Protein AF-J4KCY9-F1 (afdb_monomer_lite)

pLDDT: mean 73.86, std 25.93, range [27.09, 98.56]

Radius of gyration: 25.25 Å; chains: 1; bounding box: 44×97×60 Å

Sequence (266 aa):
MKGLTPVLSVAAKGDAASTTKSAIAPGSIDVREHLNQERSALGRDTAKLIKIRSCSKWYRIYGRSYGRKRRSILHTIIWRRRMFICKSFLLDLRCTILDLDNIDPTIFTEVTDIEGIRKIAQYVDKEYLEGAILLSYYDDPILSFSDWDPMVSLWIYFAMAVEEILNTGEAHFCMPDHPGDLSFKEHPRGFIKLHTDWNDKRYWLPEKEFLTTLLQGAVEFYEATDIALRLQGKYLPELNYCNELLKKVQERFQWGYHSYLSFANE

Secondary structure (DSSP, 8-state):
---------------TT-----------------TT----S----HHHHTS------THHHH----------GGGGSS----SEEEEEEEE-TTS----TTS--GGGEEETT-HHHHHHHTTSS-SSS-EEEEEEEETTEEEE-TTS-EEHHHHHHHHHHHHHHHHHHSEEEEE-SSSS-EEEEEEETTTEEEEEEGGGTEEEEEEHHHHHHHHHHHHHHHHHHHHHHHT-SSTTHHHHHHHHHHHHHHHHHTTTTTSSSSS----

Foldseek 3Di:
DDDDDDDPPDDPPDDPPDDPPDDDDPDPPPPPPPVVVPPAPCQPPVVPLVDDDDDPDPCPPPPPDDDDDDDDPVVVVPDPQPQKDKWKWFAQQVDHDPDLVDDDCVRIDTLLPLVVCLVSLVRADPVFGKIWIFIDGRPRTPTDRSNIARLLQVLLQLLVQLVCCLPPQKGKDAGPRHRKMWIWGDDAPQWIWIAIDSVRDIDTHRNLSVSLSSLVSSLCNQVSNCSSNVVPCVCVVVNVSSVVSNVVSCVVCVPPPPPRPPPDDD

Structure (mmCIF, N/CA/C/O backbone):
data_AF-J4KCY9-F1
#
_entry.id   AF-J4KCY9-F1
#
loop_
_atom_site.group_PDB
_atom_site.id
_atom_site.type_symbol
_atom_site.label_atom_id
_atom_site.label_alt_id
_atom_site.label_comp_id
_atom_site.label_asym_id
_atom_site.label_entity_id
_atom_site.label_seq_id
_atom_site.pdbx_PDB_ins_code
_atom_site.Cartn_x
_atom_site.Cartn_y
_atom_site.Cartn_z
_atom_site.occupancy
_atom_site.B_iso_or_equiv
_atom_site.auth_seq_id
_atom_site.auth_comp_id
_atom_site.auth_asym_id
_atom_site.auth_atom_id
_atom_site.pdbx_PDB_model_num
ATOM 1 N N . MET A 1 1 ? -15.887 58.719 35.092 1.00 40.84 1 MET A N 1
ATOM 2 C CA . MET A 1 1 ? -15.182 58.552 33.804 1.00 40.84 1 MET A CA 1
ATOM 3 C C . MET A 1 1 ? -16.018 57.636 32.928 1.00 40.84 1 MET A C 1
ATOM 5 O O . MET A 1 1 ? -16.317 56.526 33.343 1.00 40.84 1 MET A O 1
ATOM 9 N N . LYS A 1 2 ? -16.495 58.158 31.793 1.00 40.09 2 LYS A N 1
ATOM 10 C CA . LYS A 1 2 ? -17.262 57.429 30.775 1.00 40.09 2 LYS A CA 1
ATOM 11 C C . LYS A 1 2 ? -16.273 56.636 29.914 1.00 40.09 2 LYS A C 1
ATOM 13 O O . LYS A 1 2 ? -15.396 57.251 29.320 1.00 40.09 2 LYS A O 1
ATOM 18 N N . GLY A 1 3 ? -16.414 55.315 29.857 1.00 35.97 3 GLY A N 1
ATOM 19 C CA . GLY A 1 3 ? -15.727 54.453 28.893 1.00 35.97 3 GLY A CA 1
ATOM 20 C C . GLY A 1 3 ? -16.729 53.997 27.840 1.00 35.97 3 GLY A C 1
ATOM 21 O O . GLY A 1 3 ? -17.522 53.100 28.097 1.00 35.97 3 GLY A O 1
ATOM 22 N N . LEU A 1 4 ? -16.742 54.687 26.702 1.00 39.91 4 LEU A N 1
ATOM 23 C CA . LEU A 1 4 ? -17.563 54.385 25.531 1.00 39.91 4 LEU A CA 1
ATOM 24 C C . LEU A 1 4 ? -17.000 53.150 24.819 1.00 39.91 4 LEU A C 1
ATOM 26 O O . LEU A 1 4 ? -15.861 53.174 24.361 1.00 39.91 4 LEU A O 1
ATOM 30 N N . THR A 1 5 ? -17.800 52.098 24.688 1.00 46.00 5 THR A N 1
ATOM 31 C CA . THR A 1 5 ? -17.571 51.023 23.715 1.00 46.00 5 THR A CA 1
ATOM 32 C C . THR A 1 5 ? -18.246 51.443 22.405 1.00 46.00 5 THR A C 1
ATOM 34 O O . THR A 1 5 ? -19.470 51.585 22.395 1.00 46.00 5 THR A O 1
ATOM 37 N N . PRO A 1 6 ? -17.524 51.683 21.296 1.00 45.47 6 PRO A N 1
ATOM 38 C CA . PRO A 1 6 ? -18.177 51.856 20.010 1.00 45.47 6 PRO A CA 1
ATOM 39 C C . PRO A 1 6 ? -18.579 50.480 19.467 1.00 45.47 6 PRO A C 1
ATOM 41 O O . PRO A 1 6 ? -17.737 49.656 19.114 1.00 45.47 6 PRO A O 1
ATOM 44 N N . VAL A 1 7 ? -19.888 50.238 19.408 1.00 44.62 7 VAL A N 1
ATOM 45 C CA . VAL A 1 7 ? -20.486 49.173 18.599 1.00 44.62 7 VAL A CA 1
ATOM 46 C C . VAL A 1 7 ? -20.291 49.563 17.133 1.00 44.62 7 VAL A C 1
ATOM 48 O O . VAL A 1 7 ? -20.944 50.479 16.640 1.00 44.62 7 VAL A O 1
ATOM 51 N N . LEU A 1 8 ? -19.374 48.896 16.433 1.00 39.19 8 LEU A N 1
ATOM 52 C CA . LEU A 1 8 ? -19.252 48.981 14.976 1.00 39.19 8 LEU A CA 1
ATOM 53 C C . LEU A 1 8 ? -20.222 47.979 14.337 1.00 39.19 8 LEU A C 1
ATOM 55 O O . LEU A 1 8 ? -19.831 46.914 13.871 1.00 39.19 8 LEU A O 1
ATOM 59 N N . SER A 1 9 ? -21.509 48.315 14.327 1.00 48.19 9 SER A N 1
ATOM 60 C CA . SER A 1 9 ? -22.490 47.672 13.454 1.00 48.19 9 SER A CA 1
ATOM 61 C C . SER A 1 9 ? -22.450 48.352 12.086 1.00 48.19 9 SER A C 1
ATOM 63 O O . SER A 1 9 ? -23.174 49.310 11.822 1.00 48.19 9 SER A O 1
ATOM 65 N N . VAL A 1 10 ? -21.582 47.865 11.199 1.00 49.84 10 VAL A N 1
ATOM 66 C CA . VAL A 1 10 ? -21.630 48.228 9.777 1.00 49.84 10 VAL A CA 1
ATOM 67 C C . VAL A 1 10 ? -22.487 47.192 9.061 1.00 49.84 10 VAL A C 1
ATOM 69 O O . VAL A 1 10 ? -22.149 46.011 9.028 1.00 49.84 10 VAL A O 1
ATOM 72 N N . ALA A 1 11 ? -23.609 47.622 8.488 1.00 44.19 11 ALA A N 1
ATOM 73 C CA . ALA A 1 11 ? -24.375 46.784 7.577 1.00 44.19 11 ALA A CA 1
ATOM 74 C C . ALA A 1 11 ? -23.553 46.556 6.298 1.00 44.19 11 ALA A C 1
ATOM 76 O O . ALA A 1 11 ? -23.181 47.515 5.618 1.00 44.19 11 ALA A O 1
ATOM 77 N N . ALA A 1 12 ? -23.265 45.296 5.966 1.00 44.88 12 ALA A N 1
ATOM 78 C CA . ALA A 1 12 ? -22.644 44.940 4.697 1.00 44.88 12 ALA A CA 1
ATOM 79 C C . ALA A 1 12 ? -23.615 45.269 3.552 1.00 44.88 12 ALA A C 1
ATOM 81 O O . ALA A 1 12 ? -24.596 44.563 3.323 1.00 44.88 12 ALA A O 1
ATOM 82 N N . LYS A 1 13 ? -23.357 46.368 2.841 1.00 45.56 13 LYS A N 1
ATOM 83 C CA . LYS A 1 13 ? -24.074 46.733 1.618 1.00 45.56 13 LYS A CA 1
ATOM 84 C C . LYS A 1 13 ? -23.339 46.105 0.432 1.00 45.56 13 LYS A C 1
ATOM 86 O O . LYS A 1 13 ? -22.467 46.731 -0.159 1.00 45.56 13 LYS A O 1
ATOM 91 N N . GLY A 1 14 ? -23.643 44.840 0.152 1.00 42.50 14 GLY A N 1
ATOM 92 C CA . GLY A 1 14 ? -23.169 44.141 -1.041 1.00 42.50 14 GLY A CA 1
ATOM 93 C C . GLY A 1 14 ? -24.124 44.380 -2.205 1.00 42.50 14 GLY A C 1
ATOM 94 O O . GLY A 1 14 ? -25.306 44.065 -2.102 1.00 42.50 14 GLY A O 1
ATOM 95 N N . ASP A 1 15 ? -23.619 44.952 -3.293 1.00 47.56 15 ASP A N 1
ATOM 96 C CA . ASP A 1 15 ? -24.322 44.994 -4.573 1.00 47.56 15 ASP A CA 1
ATOM 97 C C . ASP A 1 15 ? -24.142 43.631 -5.265 1.00 47.56 15 ASP A C 1
ATOM 99 O O . ASP A 1 15 ? -23.013 43.162 -5.441 1.00 47.56 15 ASP A O 1
ATOM 103 N N . ALA A 1 16 ? -25.238 42.960 -5.623 1.00 48.66 16 ALA A N 1
ATOM 104 C CA . ALA A 1 16 ? -25.248 41.573 -6.109 1.00 48.66 16 ALA A CA 1
ATOM 105 C C . ALA A 1 16 ? -24.761 41.414 -7.569 1.00 48.66 16 ALA A C 1
ATOM 107 O O . ALA A 1 16 ? -25.023 40.396 -8.205 1.00 48.66 16 ALA A O 1
ATOM 108 N N . ALA A 1 17 ? -24.054 42.413 -8.104 1.00 44.19 17 ALA A N 1
ATOM 109 C CA . ALA A 1 17 ? -23.563 42.453 -9.482 1.00 44.19 17 ALA A CA 1
ATOM 110 C C . ALA A 1 17 ? -22.023 42.441 -9.602 1.00 44.19 17 ALA A C 1
ATOM 112 O O . ALA A 1 17 ? -21.490 42.588 -10.701 1.00 44.19 17 ALA A O 1
ATOM 113 N N . SER A 1 18 ? -21.283 42.259 -8.501 1.00 41.78 18 SER A N 1
ATOM 114 C CA . SER A 1 18 ? -19.816 42.203 -8.540 1.00 41.78 18 SER A CA 1
ATOM 115 C C . SER A 1 18 ? -19.315 40.803 -8.908 1.00 41.78 18 SER A C 1
ATOM 117 O O . SER A 1 18 ? -18.996 39.984 -8.048 1.00 41.78 18 SER A O 1
ATOM 119 N N . THR A 1 19 ? -19.237 40.507 -10.204 1.00 43.31 19 THR A N 1
ATOM 120 C CA . THR A 1 19 ? -18.394 39.414 -10.701 1.00 43.31 19 THR A CA 1
ATOM 121 C C . THR A 1 19 ? -16.976 39.946 -10.876 1.00 43.31 19 THR A C 1
ATOM 123 O O . THR A 1 19 ? -16.699 40.692 -11.819 1.00 43.31 19 THR A O 1
ATOM 126 N N . THR A 1 20 ? -16.056 39.573 -9.991 1.00 42.81 20 THR A N 1
ATOM 127 C CA . THR A 1 20 ? -14.622 39.774 -10.210 1.00 42.81 20 THR A CA 1
ATOM 128 C C . THR A 1 20 ? -14.177 38.902 -11.382 1.00 42.81 20 THR A C 1
ATOM 130 O O . THR A 1 20 ? -13.953 37.701 -11.258 1.00 42.81 20 THR A O 1
ATOM 133 N N . LYS A 1 21 ? -14.074 39.504 -12.567 1.00 38.66 21 LYS A N 1
ATOM 134 C CA . LYS A 1 21 ? -13.471 38.868 -13.738 1.00 38.66 21 LYS A CA 1
ATOM 135 C C . LYS A 1 21 ? -11.955 38.859 -13.522 1.00 38.66 21 LYS A C 1
ATOM 137 O O . LYS A 1 21 ? -11.321 39.905 -13.630 1.00 38.66 21 LYS A O 1
ATOM 142 N N . SER A 1 22 ? -11.385 37.708 -13.162 1.00 47.03 22 SER A N 1
ATOM 143 C CA . SER A 1 22 ? -9.931 37.545 -13.042 1.00 47.03 22 SER A CA 1
ATOM 144 C C . SER A 1 22 ? -9.245 37.964 -14.343 1.00 47.03 22 SER A C 1
ATOM 146 O O . SER A 1 22 ? -9.539 37.431 -15.414 1.00 47.03 22 SER A O 1
ATOM 148 N N . ALA A 1 23 ? -8.339 38.936 -14.251 1.00 37.19 23 ALA A N 1
ATOM 149 C CA . ALA A 1 23 ? -7.474 39.344 -15.346 1.00 37.19 23 ALA A CA 1
ATOM 150 C C . ALA A 1 23 ? -6.405 38.262 -15.557 1.00 37.19 23 ALA A C 1
ATOM 152 O O . ALA A 1 23 ? -5.415 38.203 -14.832 1.00 37.19 23 ALA A O 1
ATOM 153 N N . ILE A 1 24 ? -6.625 37.378 -16.529 1.00 43.88 24 ILE A N 1
ATOM 154 C CA . ILE A 1 24 ? -5.611 36.431 -16.995 1.00 43.88 24 ILE A CA 1
ATOM 155 C C . ILE A 1 24 ? -4.756 37.184 -18.018 1.00 43.88 24 ILE A C 1
ATOM 157 O O . ILE A 1 24 ? -5.247 37.571 -19.078 1.00 43.88 24 ILE A O 1
ATOM 161 N N . ALA A 1 25 ? -3.491 37.441 -17.683 1.00 37.62 25 ALA A N 1
ATOM 162 C CA . ALA A 1 25 ? -2.516 37.932 -18.649 1.00 37.62 25 ALA A CA 1
ATOM 163 C C . ALA A 1 25 ? -2.326 36.867 -19.749 1.00 37.62 25 ALA A C 1
ATOM 165 O O . ALA A 1 25 ? -2.212 35.687 -19.410 1.00 37.62 25 ALA A O 1
ATOM 166 N N . PRO A 1 26 ? -2.281 37.231 -21.044 1.00 36.91 26 PRO A N 1
ATOM 167 C CA . PRO A 1 26 ? -2.004 36.285 -22.118 1.00 36.91 26 PRO A CA 1
ATOM 168 C C . PRO A 1 26 ? -0.511 35.930 -22.097 1.00 36.91 26 PRO A C 1
ATOM 170 O O . PRO A 1 26 ? 0.284 36.444 -22.876 1.00 36.91 26 PRO A O 1
ATOM 173 N N . GLY A 1 27 ? -0.119 35.088 -21.144 1.00 36.56 27 GLY A N 1
ATOM 174 C CA . GLY A 1 27 ? 1.128 34.342 -21.187 1.00 36.56 27 GLY A CA 1
ATOM 175 C C . GLY A 1 27 ? 0.854 33.038 -21.916 1.00 36.56 27 GLY A C 1
ATOM 176 O O . GLY A 1 27 ? -0.027 32.281 -21.516 1.00 36.56 27 GLY A O 1
ATOM 177 N N . SER A 1 28 ? 1.570 32.794 -23.006 1.00 37.16 28 SER A N 1
ATOM 178 C CA . SER A 1 28 ? 1.623 31.502 -23.683 1.00 37.16 28 SER A CA 1
ATOM 179 C C . SER A 1 28 ? 1.981 30.417 -22.667 1.00 37.16 28 SER A C 1
ATOM 181 O O . SER A 1 28 ? 3.131 30.321 -22.237 1.00 37.16 28 SER A O 1
ATOM 183 N N . ILE A 1 29 ? 0.985 29.635 -22.246 1.00 43.22 29 ILE A N 1
ATOM 184 C CA . ILE A 1 29 ? 1.209 28.380 -21.537 1.00 43.22 29 ILE A CA 1
ATOM 185 C C . ILE A 1 29 ? 1.815 27.456 -22.580 1.00 43.22 29 ILE A C 1
ATOM 187 O O . ILE A 1 29 ? 1.116 26.959 -23.462 1.00 43.22 29 ILE A O 1
ATOM 191 N N . ASP A 1 30 ? 3.129 27.296 -22.512 1.00 36.78 30 ASP A N 1
ATOM 192 C CA . ASP A 1 30 ? 3.832 26.260 -23.247 1.00 36.78 30 ASP A CA 1
ATOM 193 C C . ASP A 1 30 ? 3.397 24.934 -22.612 1.00 36.78 30 ASP A C 1
ATOM 195 O O . ASP A 1 30 ? 3.918 24.503 -21.578 1.00 36.78 30 ASP A O 1
ATOM 199 N N . VAL A 1 31 ? 2.329 24.344 -23.155 1.00 39.00 31 VAL A N 1
ATOM 200 C CA . VAL A 1 31 ? 1.936 22.976 -22.833 1.00 39.00 31 VAL A CA 1
ATOM 201 C C . VAL A 1 31 ? 3.066 22.121 -23.373 1.00 39.00 31 VAL A C 1
ATOM 203 O O . VAL A 1 31 ? 3.132 21.834 -24.565 1.00 39.00 31 VAL A O 1
ATOM 206 N N . ARG A 1 32 ? 4.019 21.783 -22.506 1.00 36.19 32 ARG A N 1
ATOM 207 C CA . ARG A 1 32 ? 5.082 20.848 -22.842 1.00 36.19 32 ARG A CA 1
ATOM 208 C C . ARG A 1 32 ? 4.395 19.517 -23.127 1.00 36.19 32 ARG A C 1
ATOM 210 O O . ARG A 1 32 ? 4.010 18.825 -22.189 1.00 36.19 32 ARG A O 1
ATOM 217 N N . GLU A 1 33 ? 4.182 19.199 -24.402 1.00 35.78 33 GLU A N 1
ATOM 218 C CA . GLU A 1 33 ? 3.727 17.876 -24.819 1.00 35.78 33 GLU A CA 1
ATOM 219 C C . GLU A 1 33 ? 4.716 16.859 -24.252 1.00 35.78 33 GLU A C 1
ATOM 221 O O . GLU A 1 33 ? 5.878 16.778 -24.662 1.00 35.78 33 GLU A O 1
ATOM 226 N N . HIS A 1 34 ? 4.280 16.122 -23.233 1.00 37.53 34 HIS A N 1
ATOM 227 C CA . HIS A 1 34 ? 5.033 14.987 -22.749 1.00 37.53 34 HIS A CA 1
ATOM 228 C C . HIS A 1 34 ? 4.815 13.884 -23.781 1.00 37.53 34 HIS A C 1
ATOM 230 O O . HIS A 1 34 ? 3.702 13.385 -23.927 1.00 37.53 34 HIS A O 1
ATOM 236 N N . LEU A 1 35 ? 5.867 13.518 -24.517 1.00 39.41 35 LEU A N 1
ATOM 237 C CA . LEU A 1 35 ? 5.812 12.593 -25.661 1.00 39.41 35 LEU A CA 1
ATOM 238 C C . LEU A 1 35 ? 5.244 11.191 -25.338 1.00 39.41 35 LEU A C 1
ATOM 240 O O . LEU A 1 35 ? 5.047 10.393 -26.245 1.00 39.41 35 LEU A O 1
ATOM 244 N N . ASN A 1 36 ? 4.955 10.906 -24.065 1.00 42.03 36 ASN A N 1
ATOM 245 C CA . ASN A 1 36 ? 4.391 9.650 -23.571 1.00 42.03 36 ASN A CA 1
ATOM 246 C C . ASN A 1 36 ? 2.997 9.820 -22.935 1.00 42.03 36 ASN A C 1
ATOM 248 O O . ASN A 1 36 ? 2.560 8.961 -22.176 1.00 42.03 36 ASN A O 1
ATOM 252 N N . GLN A 1 37 ? 2.293 10.927 -23.200 1.00 42.62 37 GLN A N 1
ATOM 253 C CA . GLN A 1 37 ? 0.945 11.170 -22.671 1.00 42.62 37 GLN A CA 1
ATOM 254 C C . GLN A 1 37 ? -0.156 10.362 -23.386 1.00 42.62 37 GLN A C 1
ATOM 256 O O . GLN A 1 37 ? -1.324 10.469 -23.029 1.00 42.62 37 GLN A O 1
ATOM 261 N N . GLU A 1 38 ? 0.208 9.467 -24.309 1.00 39.09 38 GLU A N 1
ATOM 262 C CA . GLU A 1 38 ? -0.591 8.270 -24.600 1.00 39.09 38 GLU A CA 1
ATOM 263 C C . GLU A 1 38 ? -0.297 7.190 -23.546 1.00 39.09 38 GLU A C 1
ATOM 265 O O . GLU A 1 38 ? 0.267 6.128 -23.815 1.00 39.09 38 GLU A O 1
ATOM 270 N N . ARG A 1 39 ? -0.637 7.498 -22.291 1.00 41.47 39 ARG A N 1
ATOM 271 C CA . ARG A 1 39 ? -0.552 6.563 -21.168 1.00 41.47 39 ARG A CA 1
ATOM 272 C C . ARG A 1 39 ? -1.652 5.519 -21.340 1.00 41.47 39 ARG A C 1
A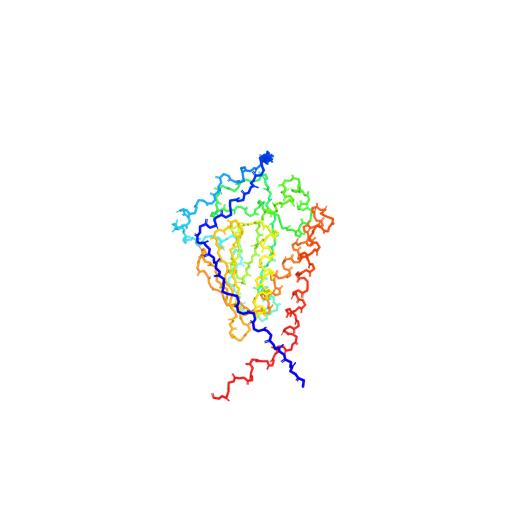TOM 274 O O . ARG A 1 39 ? -2.809 5.805 -21.065 1.00 41.47 39 ARG A O 1
ATOM 281 N N . SER A 1 40 ? -1.263 4.330 -21.808 1.00 43.97 40 SER A N 1
ATOM 282 C CA . SER A 1 40 ? -2.114 3.156 -22.042 1.00 43.97 40 SER A CA 1
ATOM 283 C C . SER A 1 40 ? -3.250 3.392 -23.051 1.00 43.97 40 SER A C 1
ATOM 285 O O . SER A 1 40 ? -4.230 4.076 -22.780 1.00 43.97 40 SER A O 1
ATOM 287 N N . ALA A 1 41 ? -3.212 2.709 -24.200 1.00 38.81 41 ALA A N 1
ATOM 288 C CA . ALA A 1 41 ? -4.350 2.620 -25.132 1.00 38.81 41 ALA A CA 1
ATOM 289 C C . ALA A 1 41 ? -5.631 2.011 -24.498 1.00 38.81 41 ALA A C 1
ATOM 291 O O . ALA A 1 41 ? -6.667 1.898 -25.153 1.00 38.81 41 ALA A O 1
ATOM 292 N N . LEU A 1 42 ? -5.570 1.635 -23.217 1.00 44.19 42 LEU A N 1
ATOM 293 C CA . LEU A 1 42 ? -6.686 1.322 -22.338 1.00 44.19 42 LEU A CA 1
ATOM 294 C C . LEU A 1 42 ? -6.801 2.401 -21.249 1.00 44.19 42 LEU A C 1
ATOM 296 O O . LEU A 1 42 ? -6.636 2.119 -20.061 1.00 44.19 42 LEU A O 1
ATOM 300 N N . GLY A 1 43 ? -7.127 3.639 -21.631 1.00 42.25 43 GLY A N 1
ATOM 301 C CA . GLY A 1 43 ? -7.831 4.528 -20.707 1.00 42.25 43 GLY A CA 1
ATOM 302 C C . GLY A 1 43 ? -9.062 3.765 -20.220 1.00 42.25 43 GLY A C 1
ATOM 303 O O . GLY A 1 43 ? -9.841 3.292 -21.050 1.00 42.25 43 GLY A O 1
ATOM 304 N N . ARG A 1 44 ? -9.172 3.520 -18.906 1.00 49.84 44 ARG A N 1
ATOM 305 C CA . ARG A 1 44 ? -10.232 2.677 -18.333 1.00 49.84 44 ARG A CA 1
ATOM 306 C C . ARG A 1 44 ? -11.588 3.306 -18.669 1.00 49.84 44 ARG A C 1
ATOM 308 O O . ARG A 1 44 ? -12.037 4.228 -18.000 1.00 49.84 44 ARG A O 1
ATOM 315 N N . ASP A 1 45 ? -12.206 2.833 -19.748 1.00 39.31 45 ASP A N 1
ATOM 316 C CA . ASP A 1 45 ? -13.517 3.267 -20.215 1.00 39.31 45 ASP A CA 1
ATOM 317 C C . ASP A 1 45 ? -14.554 2.867 -19.154 1.00 39.31 45 ASP A C 1
ATOM 319 O O . ASP A 1 45 ? -14.967 1.706 -19.046 1.00 39.31 45 ASP A O 1
ATOM 323 N N . THR A 1 46 ? -14.913 3.829 -18.302 1.00 44.84 46 THR A N 1
ATOM 324 C CA . THR A 1 46 ? -15.730 3.645 -17.090 1.00 44.84 46 THR A CA 1
ATOM 325 C C . THR A 1 46 ? -17.114 3.065 -17.391 1.00 44.84 46 THR A C 1
ATOM 327 O O . THR A 1 46 ? -17.708 2.401 -16.541 1.00 44.84 46 THR A O 1
ATOM 330 N N . ALA A 1 47 ? -17.607 3.212 -18.624 1.00 36.53 47 ALA A N 1
ATOM 331 C CA . ALA A 1 47 ? -18.882 2.655 -19.065 1.00 36.53 47 ALA A CA 1
ATOM 332 C C . ALA A 1 47 ? -18.868 1.120 -19.231 1.00 36.53 47 ALA A C 1
ATOM 334 O O . ALA A 1 47 ? -19.929 0.489 -19.201 1.00 36.53 47 ALA A O 1
ATOM 335 N N . LYS A 1 48 ? -17.691 0.496 -19.391 1.00 38.06 48 LYS A N 1
ATOM 336 C CA . LYS A 1 48 ? -17.554 -0.960 -19.585 1.00 38.06 48 LYS A CA 1
ATOM 337 C C . LYS A 1 48 ? -17.427 -1.749 -18.278 1.00 38.06 48 LYS A C 1
ATOM 339 O O . LYS A 1 48 ? -17.830 -2.909 -18.251 1.00 38.06 48 LYS A O 1
ATOM 344 N N . LEU A 1 49 ? -16.938 -1.132 -17.199 1.00 35.03 49 LEU A N 1
ATOM 345 C CA . LEU A 1 49 ? -16.669 -1.807 -15.917 1.00 35.03 49 LEU A CA 1
ATOM 346 C C . LEU A 1 49 ? -17.940 -2.182 -15.130 1.00 35.03 49 LEU A C 1
ATOM 348 O O . LEU A 1 49 ? -17.920 -3.113 -14.333 1.00 35.03 49 LEU A O 1
ATOM 352 N N . ILE A 1 50 ? -19.083 -1.545 -15.414 1.00 34.25 50 ILE A N 1
ATOM 353 C CA . ILE A 1 50 ? -20.377 -1.846 -14.762 1.00 34.25 50 ILE A CA 1
ATOM 354 C C . ILE A 1 50 ? -20.994 -3.171 -15.269 1.00 34.25 50 ILE A C 1
ATOM 356 O O . ILE A 1 50 ? -21.990 -3.665 -14.734 1.00 34.25 50 ILE A O 1
ATOM 360 N N . LYS A 1 51 ? -20.402 -3.816 -16.283 1.00 29.84 51 LYS A N 1
ATOM 361 C CA . LYS A 1 51 ? -20.899 -5.081 -16.829 1.00 29.84 51 LYS A CA 1
ATOM 362 C C . LYS A 1 51 ? -19.806 -6.154 -16.852 1.00 29.84 51 LYS A C 1
ATOM 364 O O . LYS A 1 51 ? -19.040 -6.217 -17.804 1.00 29.84 51 LYS A O 1
ATOM 369 N N . ILE A 1 52 ? -19.981 -7.147 -15.961 1.00 28.89 52 ILE A N 1
ATOM 370 C CA . ILE A 1 52 ? -19.489 -8.541 -16.089 1.00 28.89 52 ILE A CA 1
ATOM 371 C C . ILE A 1 52 ? -17.990 -8.628 -15.660 1.00 28.89 52 ILE A C 1
ATOM 373 O O . ILE A 1 52 ? -17.187 -7.871 -16.165 1.00 28.89 52 ILE A O 1
ATOM 377 N N . ARG A 1 53 ? -17.491 -9.469 -14.731 1.00 36.12 53 ARG A N 1
ATOM 378 C CA . ARG A 1 53 ? -17.690 -10.914 -14.497 1.00 36.12 53 ARG A CA 1
ATOM 379 C C . ARG A 1 53 ? -17.281 -11.351 -13.078 1.00 36.12 53 ARG A C 1
ATOM 381 O O . ARG A 1 53 ? -16.151 -11.157 -12.654 1.00 36.12 53 ARG A O 1
ATOM 388 N N . SER A 1 54 ? -18.132 -1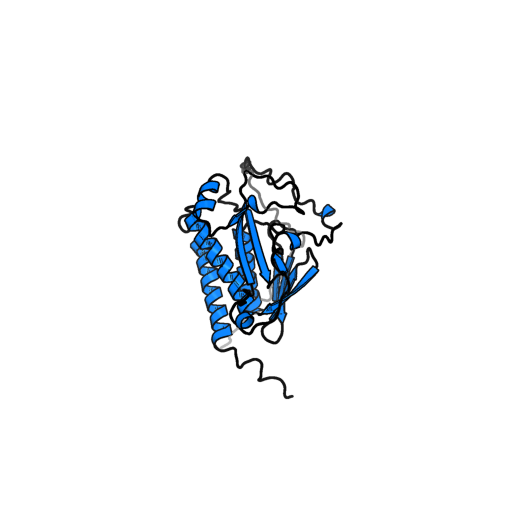2.159 -12.443 1.00 42.09 54 SER A N 1
ATOM 389 C CA . SER A 1 54 ? -17.662 -13.255 -11.582 1.00 42.09 54 SER A CA 1
ATOM 390 C C . SER A 1 54 ? -16.830 -14.237 -12.418 1.00 42.09 54 SER A C 1
ATOM 392 O O . SER A 1 54 ? -17.368 -14.813 -13.366 1.00 42.09 54 SER A O 1
ATOM 394 N N . CYS A 1 55 ? -15.559 -14.483 -12.082 1.00 31.72 55 CYS A N 1
ATOM 395 C CA . CYS A 1 55 ? -14.850 -15.662 -12.596 1.00 31.72 55 CYS A CA 1
ATOM 396 C C . CYS A 1 55 ? -13.725 -16.154 -11.667 1.00 31.72 55 CYS A C 1
ATOM 398 O O . CYS A 1 55 ? -12.596 -15.675 -11.650 1.00 31.72 55 CYS A O 1
ATOM 400 N N . SER A 1 56 ? -14.059 -17.194 -10.911 1.00 36.12 56 SER A N 1
ATOM 401 C CA . SER A 1 56 ? -13.266 -17.923 -9.922 1.00 36.12 56 SER A CA 1
ATOM 402 C C . SER A 1 56 ? -12.254 -18.908 -10.540 1.00 36.12 56 SER A C 1
ATOM 404 O O . SER A 1 56 ? -12.298 -20.110 -10.265 1.00 36.12 56 SER A O 1
ATOM 406 N N . LYS A 1 57 ? -11.322 -18.438 -11.386 1.00 28.22 57 LYS A N 1
ATOM 407 C CA . LYS A 1 57 ? -10.357 -19.332 -12.075 1.00 28.22 57 LYS A CA 1
ATOM 408 C C . LYS A 1 57 ? -8.879 -19.166 -11.696 1.00 28.22 57 LYS A C 1
ATOM 410 O O . LYS A 1 57 ? -8.101 -20.089 -11.937 1.00 28.22 57 LYS A O 1
ATOM 415 N N . TRP A 1 58 ? -8.509 -18.086 -11.008 1.00 27.09 58 TRP A N 1
ATOM 416 C CA . TRP A 1 58 ? -7.116 -17.786 -10.638 1.00 27.09 58 TRP A CA 1
ATOM 417 C C . TRP A 1 58 ? -6.549 -18.640 -9.486 1.00 27.09 58 TRP A C 1
ATOM 419 O O . TRP A 1 58 ? -5.343 -18.859 -9.392 1.00 27.09 58 TRP A O 1
ATOM 429 N N . TYR A 1 59 ? -7.410 -19.270 -8.685 1.00 33.94 59 TYR A N 1
ATOM 430 C CA . TYR A 1 59 ? -7.015 -20.080 -7.522 1.00 33.94 59 TYR A CA 1
ATOM 431 C C . TYR A 1 59 ? -6.262 -21.392 -7.846 1.00 33.94 59 TYR A C 1
ATOM 433 O O . TYR A 1 59 ? -5.751 -22.062 -6.947 1.00 33.94 59 TYR A O 1
ATOM 441 N N . ARG A 1 60 ? -6.186 -21.811 -9.120 1.00 27.78 60 ARG A N 1
ATOM 442 C CA . ARG A 1 60 ? -5.628 -23.126 -9.503 1.00 27.78 60 ARG A CA 1
ATOM 443 C C . ARG A 1 60 ? -4.124 -23.147 -9.766 1.00 27.78 60 ARG A C 1
ATOM 445 O O . ARG A 1 60 ? -3.565 -24.243 -9.796 1.00 27.78 60 ARG A O 1
ATOM 452 N N . ILE A 1 61 ? -3.481 -21.992 -9.939 1.00 33.88 61 ILE A N 1
ATOM 453 C CA . ILE A 1 61 ? -2.047 -21.926 -10.268 1.00 33.88 61 ILE A CA 1
ATOM 454 C C . ILE A 1 61 ? -1.183 -21.918 -8.994 1.00 33.88 61 ILE A C 1
ATOM 456 O O . ILE A 1 61 ? -0.147 -22.574 -8.973 1.00 33.88 61 ILE A O 1
ATOM 460 N N . TYR A 1 62 ? -1.674 -21.352 -7.886 1.00 33.94 62 TYR A N 1
ATOM 461 C CA . TYR A 1 62 ? -0.976 -21.378 -6.588 1.00 33.94 62 TYR A CA 1
ATOM 462 C C . TYR A 1 62 ? -1.476 -22.458 -5.602 1.00 33.94 62 TYR A C 1
ATOM 464 O O . TYR A 1 62 ? -0.874 -22.668 -4.554 1.00 33.94 62 TYR A O 1
ATOM 472 N N . GLY A 1 63 ? -2.539 -23.204 -5.936 1.00 31.28 63 GLY A N 1
ATOM 473 C CA . GLY A 1 63 ? -3.165 -24.205 -5.051 1.00 31.28 63 GLY A CA 1
ATOM 474 C C . GLY A 1 63 ? -2.750 -25.671 -5.260 1.00 31.28 63 GLY A C 1
ATOM 475 O O . GLY A 1 63 ? -3.394 -26.574 -4.723 1.00 31.28 63 GLY A O 1
ATOM 476 N N . ARG A 1 64 ? -1.722 -25.965 -6.066 1.00 29.88 64 ARG A N 1
ATOM 477 C CA . ARG A 1 64 ? -1.363 -27.347 -6.441 1.00 29.88 64 ARG A CA 1
ATOM 478 C C . ARG A 1 64 ? -0.250 -27.943 -5.574 1.00 29.88 64 ARG A C 1
ATOM 480 O O . ARG A 1 64 ? 0.806 -28.294 -6.078 1.00 29.88 64 ARG A O 1
ATOM 487 N N . SER A 1 65 ? -0.517 -28.139 -4.281 1.00 36.62 65 SER A N 1
ATOM 488 C CA . SER A 1 65 ? 0.150 -29.212 -3.521 1.00 36.62 65 SER A CA 1
ATOM 489 C C . SER A 1 65 ? -0.558 -29.550 -2.203 1.00 36.62 65 SER A C 1
ATOM 491 O O . SER A 1 65 ? -0.031 -29.283 -1.134 1.00 36.62 65 SER A O 1
ATOM 493 N N . TYR A 1 66 ? -1.748 -30.164 -2.245 1.00 35.59 66 TYR A N 1
ATOM 494 C CA . TYR A 1 66 ? -2.284 -30.862 -1.064 1.00 35.59 66 TYR A CA 1
ATOM 495 C C . TYR A 1 66 ? -2.981 -32.169 -1.423 1.00 35.59 66 TYR A C 1
ATOM 497 O O . TYR A 1 66 ? -4.178 -32.229 -1.701 1.00 35.59 66 TYR A O 1
ATOM 505 N N . GLY A 1 67 ? -2.201 -33.248 -1.355 1.00 28.17 67 GLY A N 1
ATOM 506 C CA . GLY A 1 67 ? -2.703 -34.604 -1.189 1.00 28.17 67 GLY A CA 1
ATOM 507 C C . GLY A 1 67 ? -3.015 -34.875 0.284 1.00 28.17 67 GLY A C 1
ATOM 508 O O . GLY A 1 67 ? -2.165 -34.755 1.161 1.00 28.17 67 GLY A O 1
ATOM 509 N N . ARG A 1 68 ? -4.262 -35.255 0.551 1.00 39.47 68 ARG A N 1
ATOM 510 C CA . ARG A 1 68 ? -4.823 -35.627 1.855 1.00 39.47 68 ARG A CA 1
ATOM 511 C C . ARG A 1 68 ? -4.172 -36.920 2.379 1.00 39.47 68 ARG A C 1
ATOM 513 O O . ARG A 1 68 ? -4.437 -37.976 1.813 1.00 39.47 68 ARG A O 1
ATOM 520 N N . LYS A 1 69 ? -3.414 -36.891 3.488 1.00 33.47 69 LYS A N 1
ATOM 521 C CA . LYS A 1 69 ? -3.192 -38.084 4.341 1.00 33.47 69 LYS A CA 1
ATOM 522 C C . LYS A 1 69 ? -2.758 -37.740 5.778 1.00 33.47 69 LYS A C 1
ATOM 524 O O . LYS A 1 69 ? -1.750 -37.091 5.995 1.00 33.47 69 LYS A O 1
ATOM 529 N N . ARG A 1 70 ? -3.583 -38.241 6.709 1.00 34.88 70 ARG A N 1
ATOM 530 C CA . ARG A 1 70 ? -3.433 -38.516 8.157 1.00 34.88 70 ARG A CA 1
ATOM 531 C C . ARG A 1 70 ? -2.705 -37.499 9.059 1.00 34.88 70 ARG A C 1
ATOM 533 O O . ARG A 1 70 ? -1.505 -37.281 8.982 1.00 34.88 70 ARG A O 1
ATOM 540 N N . ARG A 1 71 ? -3.497 -36.993 10.014 1.00 47.44 71 ARG A N 1
ATOM 541 C CA . ARG A 1 71 ? -3.143 -36.126 11.145 1.00 47.44 71 ARG A CA 1
ATOM 542 C C . ARG A 1 71 ? -2.011 -36.732 11.985 1.00 47.44 71 ARG A C 1
ATOM 544 O O . ARG A 1 71 ? -2.181 -37.799 12.565 1.00 47.44 71 ARG A O 1
ATOM 551 N N . SER A 1 72 ? -0.901 -36.007 12.072 1.00 35.34 72 SER A N 1
ATOM 552 C CA . SER A 1 72 ? 0.186 -36.203 13.033 1.00 35.34 72 SER A CA 1
ATOM 553 C C . SER A 1 72 ? 0.407 -34.878 13.763 1.00 35.34 72 SER A C 1
ATOM 555 O O . SER A 1 72 ? 0.293 -33.811 13.160 1.00 35.34 72 SER A O 1
ATOM 557 N N . ILE A 1 73 ? 0.718 -34.952 15.056 1.00 42.03 73 ILE A N 1
ATOM 558 C CA . ILE A 1 73 ? 0.932 -33.829 15.988 1.00 42.03 73 ILE A CA 1
ATOM 559 C C . ILE A 1 73 ? 2.088 -32.897 15.542 1.00 42.03 73 ILE A C 1
ATOM 561 O O . ILE A 1 73 ? 2.171 -31.755 15.981 1.00 42.03 73 ILE A O 1
ATOM 565 N N . LEU A 1 74 ? 2.901 -33.314 14.563 1.00 33.72 74 LEU A N 1
ATOM 566 C CA . LEU A 1 74 ? 3.871 -32.467 13.849 1.00 33.72 74 LEU A CA 1
ATOM 567 C C . LEU A 1 74 ? 3.233 -31.360 12.980 1.00 33.72 74 LEU A C 1
ATOM 569 O O . LEU A 1 74 ? 3.889 -30.367 12.675 1.00 33.72 74 LEU A O 1
ATOM 573 N N . HIS A 1 75 ? 1.952 -31.478 12.607 1.00 37.75 75 HIS A N 1
ATOM 574 C CA . HIS A 1 75 ? 1.253 -30.482 11.780 1.00 37.75 75 HIS A CA 1
ATOM 575 C C . HIS A 1 75 ? 0.976 -29.160 12.521 1.00 37.75 75 HIS A C 1
ATOM 5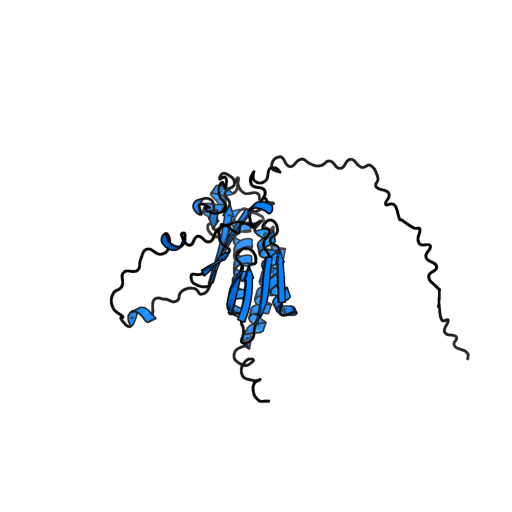77 O O . HIS A 1 75 ? 0.689 -28.143 11.890 1.00 37.75 75 HIS A O 1
ATOM 583 N N . THR A 1 76 ? 1.086 -29.162 13.852 1.00 34.44 76 THR A N 1
ATOM 584 C CA . THR A 1 76 ? 0.883 -27.978 14.698 1.00 34.44 76 THR A CA 1
ATOM 585 C C . THR A 1 76 ? 2.111 -27.057 14.712 1.00 34.44 76 THR A C 1
ATOM 587 O O . THR A 1 76 ? 1.992 -25.889 15.061 1.00 34.44 76 THR A O 1
ATOM 590 N N . ILE A 1 77 ? 3.285 -27.542 14.285 1.00 36.94 77 ILE A N 1
ATOM 591 C CA . ILE A 1 77 ? 4.554 -26.794 14.363 1.00 36.94 77 ILE A CA 1
ATOM 592 C C . ILE A 1 77 ? 4.918 -26.111 13.021 1.00 36.94 77 ILE A C 1
ATOM 594 O O . ILE A 1 77 ? 5.764 -25.224 13.001 1.00 36.94 77 ILE A O 1
ATOM 598 N N . ILE A 1 78 ? 4.248 -26.438 11.900 1.00 38.59 78 ILE A N 1
ATOM 599 C CA . ILE A 1 78 ? 4.686 -26.038 10.537 1.00 38.59 78 ILE A CA 1
ATOM 600 C C . ILE A 1 78 ? 3.738 -25.065 9.790 1.00 38.59 78 ILE A C 1
ATOM 602 O O . ILE A 1 78 ? 4.083 -24.588 8.716 1.00 38.59 78 ILE A O 1
ATOM 606 N N . TRP A 1 79 ? 2.597 -24.641 10.348 1.00 36.09 79 TRP A N 1
ATOM 607 C CA . TRP A 1 79 ? 1.700 -23.685 9.661 1.00 36.09 79 TRP A CA 1
ATOM 608 C C . TRP A 1 79 ? 1.392 -22.427 10.474 1.00 36.09 79 TRP A C 1
ATOM 610 O O . TRP A 1 79 ? 0.236 -22.138 10.774 1.00 36.09 79 TRP A O 1
ATOM 620 N N . ARG A 1 80 ? 2.404 -21.596 10.753 1.00 42.06 80 ARG A N 1
ATOM 621 C CA . ARG A 1 80 ? 2.137 -20.151 10.857 1.00 42.06 80 ARG A CA 1
ATOM 622 C C . ARG A 1 80 ? 1.935 -19.622 9.438 1.00 42.06 80 ARG A C 1
ATOM 624 O O . ARG A 1 80 ? 2.871 -19.129 8.816 1.00 42.06 80 ARG A O 1
ATOM 631 N N . ARG A 1 81 ? 0.719 -19.753 8.897 1.00 58.78 81 ARG A N 1
ATOM 632 C CA . ARG A 1 81 ? 0.337 -18.945 7.732 1.00 58.78 81 ARG A CA 1
ATOM 633 C C . ARG A 1 81 ? 0.484 -17.479 8.136 1.00 58.78 81 ARG A C 1
ATOM 635 O O . ARG A 1 81 ? -0.045 -17.086 9.176 1.00 58.78 81 ARG A O 1
ATOM 642 N N . ARG A 1 82 ? 1.242 -16.697 7.360 1.00 78.62 82 ARG A N 1
ATOM 643 C CA . ARG A 1 82 ? 1.276 -15.244 7.550 1.00 78.62 82 ARG A CA 1
ATOM 644 C C . ARG A 1 82 ? -0.148 -14.732 7.342 1.00 78.62 82 ARG A C 1
ATOM 646 O O . ARG A 1 82 ? -0.777 -15.071 6.347 1.00 78.62 82 ARG A O 1
ATOM 653 N N . MET A 1 83 ? -0.657 -14.003 8.332 1.00 91.25 83 MET A N 1
ATOM 654 C CA . MET A 1 83 ? -2.024 -13.484 8.329 1.00 91.25 83 MET A CA 1
ATOM 655 C C . MET A 1 83 ? -2.235 -12.498 7.182 1.00 91.25 83 MET A C 1
ATOM 657 O O . MET A 1 83 ? -3.262 -12.557 6.520 1.00 91.25 83 MET A O 1
ATOM 661 N N . PHE A 1 84 ? -1.244 -11.645 6.928 1.00 95.50 84 PHE A N 1
ATOM 662 C CA . PHE A 1 84 ? -1.227 -10.762 5.777 1.00 95.50 84 PHE A CA 1
ATOM 663 C C . PHE A 1 84 ? -0.028 -11.047 4.876 1.00 95.50 84 PHE A C 1
ATOM 665 O O . PHE A 1 84 ? 1.073 -11.352 5.348 1.00 95.50 84 PHE A O 1
ATOM 672 N N . ILE A 1 85 ? -0.258 -10.913 3.575 1.00 95.06 85 ILE A N 1
ATOM 673 C CA . ILE A 1 85 ? 0.776 -10.713 2.561 1.00 95.06 85 ILE A CA 1
ATOM 674 C C . ILE A 1 85 ? 0.590 -9.289 2.059 1.00 95.06 85 ILE A C 1
ATOM 676 O O . ILE A 1 85 ? -0.532 -8.904 1.755 1.00 95.06 85 ILE A O 1
ATOM 680 N N . CYS A 1 86 ? 1.669 -8.519 2.014 1.00 97.12 86 CYS A N 1
ATOM 681 C CA . CYS A 1 86 ? 1.676 -7.141 1.552 1.00 97.12 86 CYS A CA 1
ATOM 682 C C . CYS A 1 86 ? 3.002 -6.926 0.833 1.00 97.12 86 CYS A C 1
ATOM 684 O O . CYS A 1 86 ? 4.052 -7.009 1.468 1.00 97.12 86 CYS A O 1
ATOM 686 N N . LYS A 1 87 ? 2.958 -6.793 -0.490 1.00 97.38 87 LYS A N 1
ATOM 687 C CA . LYS A 1 87 ? 4.144 -6.669 -1.340 1.00 97.38 87 LYS A CA 1
ATOM 688 C C . LYS A 1 87 ? 3.895 -5.654 -2.437 1.00 97.38 87 LYS A C 1
ATOM 690 O O . LYS A 1 87 ? 2.806 -5.621 -3.000 1.00 97.38 87 LYS A O 1
ATOM 695 N N . SER A 1 88 ? 4.925 -4.892 -2.770 1.00 98.00 88 SER A N 1
ATOM 696 C CA . SER A 1 88 ? 4.887 -3.909 -3.849 1.00 98.00 88 SER A CA 1
ATOM 697 C C . SER A 1 88 ? 5.637 -4.407 -5.069 1.00 98.00 88 SER A C 1
ATOM 699 O O . SER A 1 88 ? 6.707 -5.008 -4.947 1.00 98.00 88 SER A O 1
ATOM 701 N N . PHE A 1 89 ? 5.108 -4.098 -6.245 1.00 97.44 89 PHE A N 1
ATOM 702 C CA . PHE A 1 89 ? 5.728 -4.441 -7.513 1.00 97.44 89 PHE A CA 1
ATOM 703 C C . PHE A 1 89 ? 5.714 -3.249 -8.461 1.00 97.44 89 PHE A C 1
ATOM 705 O O . PHE A 1 89 ? 4.734 -2.511 -8.483 1.00 97.44 89 PHE A O 1
ATOM 712 N N . LEU A 1 90 ? 6.765 -3.096 -9.267 1.00 96.25 90 LEU A N 1
ATOM 713 C CA . LEU A 1 90 ? 6.806 -2.138 -10.373 1.00 96.25 90 LEU A CA 1
ATOM 714 C C . LEU A 1 90 ? 6.536 -2.837 -11.701 1.00 96.25 90 LEU A C 1
ATOM 716 O O . LEU A 1 90 ? 6.995 -3.961 -11.921 1.00 96.25 90 LEU A O 1
ATOM 720 N N . LEU A 1 91 ? 5.805 -2.148 -12.571 1.00 92.81 91 LEU A N 1
ATOM 721 C CA . LEU A 1 91 ? 5.510 -2.577 -13.930 1.00 92.81 91 LEU A CA 1
ATOM 722 C C . LEU A 1 91 ? 6.716 -2.319 -14.844 1.00 92.81 91 LEU A C 1
ATOM 724 O O . LEU A 1 91 ? 7.280 -1.226 -14.864 1.00 92.81 91 LEU A O 1
ATOM 728 N N . ASP A 1 92 ? 7.096 -3.318 -15.635 1.00 91.25 92 ASP A N 1
ATOM 729 C CA . ASP A 1 92 ? 8.038 -3.143 -16.738 1.00 91.25 92 ASP A CA 1
ATOM 730 C C . ASP A 1 92 ? 7.312 -2.552 -17.959 1.00 91.25 92 ASP A C 1
ATOM 732 O O . ASP A 1 92 ? 6.574 -3.261 -18.647 1.00 91.25 92 ASP A O 1
ATOM 736 N N . LEU A 1 93 ? 7.536 -1.267 -18.268 1.00 87.19 93 LEU A N 1
ATOM 737 C CA . LEU A 1 93 ? 6.823 -0.566 -19.352 1.00 87.19 93 LEU A CA 1
ATOM 738 C C . LEU A 1 93 ? 7.218 -1.030 -20.765 1.00 87.19 93 LEU A C 1
ATOM 740 O O . LEU A 1 93 ? 6.707 -0.514 -21.758 1.00 87.19 93 LEU A O 1
ATOM 744 N N . ARG A 1 94 ? 8.113 -2.018 -20.896 1.00 87.12 94 ARG A N 1
ATOM 745 C CA . ARG A 1 94 ? 8.303 -2.736 -22.169 1.00 87.12 94 ARG A CA 1
ATOM 746 C C . ARG A 1 94 ? 7.138 -3.662 -22.493 1.00 87.12 94 ARG A C 1
ATOM 748 O O . ARG A 1 94 ? 6.965 -4.043 -23.650 1.00 87.12 94 ARG A O 1
ATOM 755 N N . CYS A 1 95 ? 6.392 -4.074 -21.476 1.00 81.94 95 CYS A N 1
ATOM 756 C CA . CYS A 1 95 ? 5.244 -4.947 -21.609 1.00 81.94 95 CYS A CA 1
ATOM 757 C C . CYS A 1 95 ? 3.971 -4.111 -21.741 1.00 81.94 95 CYS A C 1
ATOM 759 O O . CYS A 1 95 ? 3.783 -3.112 -21.054 1.00 81.94 95 CYS A O 1
ATOM 761 N N . THR A 1 96 ? 3.065 -4.542 -22.614 1.00 76.94 96 THR A N 1
ATOM 762 C CA . THR A 1 96 ? 1.744 -3.924 -22.751 1.00 76.94 96 THR A CA 1
ATOM 763 C C . THR A 1 96 ? 0.715 -4.782 -22.034 1.00 76.94 96 THR A C 1
ATOM 765 O O . THR A 1 96 ? 0.608 -5.980 -22.302 1.00 76.94 96 THR A O 1
ATOM 768 N N . ILE A 1 97 ? -0.073 -4.173 -21.150 1.00 77.38 97 ILE A N 1
ATOM 769 C CA . ILE A 1 97 ? -1.242 -4.826 -20.559 1.00 77.38 97 ILE A CA 1
ATOM 770 C C . ILE A 1 97 ? -2.356 -4.804 -21.606 1.00 77.38 97 ILE A C 1
ATOM 772 O O . ILE A 1 97 ? -2.836 -3.741 -21.984 1.00 77.38 97 ILE A O 1
ATOM 776 N N . LEU A 1 98 ? -2.736 -5.980 -22.106 1.00 76.12 98 LEU A N 1
ATOM 777 C CA . LEU A 1 98 ? -3.764 -6.121 -23.146 1.00 76.12 98 LEU A CA 1
ATOM 778 C C . LEU A 1 98 ? -5.135 -6.506 -22.578 1.00 76.12 98 LEU A C 1
ATOM 780 O O . LEU A 1 98 ? -6.156 -6.253 -23.214 1.00 76.12 98 LEU A O 1
ATOM 784 N N . ASP A 1 99 ? -5.153 -7.132 -21.400 1.00 78.69 99 ASP A N 1
ATOM 785 C CA . ASP A 1 99 ? -6.351 -7.653 -20.747 1.00 78.69 99 ASP A CA 1
ATOM 786 C C . ASP A 1 99 ? -6.250 -7.451 -19.228 1.00 78.69 99 ASP A C 1
ATOM 788 O O . ASP A 1 99 ? -5.384 -8.030 -18.572 1.00 78.69 99 ASP A O 1
ATOM 792 N N . LEU A 1 100 ? -7.142 -6.626 -18.675 1.00 73.88 100 LEU A N 1
ATOM 793 C CA . LEU A 1 100 ? -7.201 -6.325 -17.240 1.00 73.88 100 LEU A CA 1
ATOM 794 C C . LEU A 1 100 ? -7.688 -7.522 -16.403 1.00 73.88 100 LEU A C 1
ATOM 796 O O . LEU A 1 100 ? -7.350 -7.619 -15.221 1.00 73.88 100 LEU A O 1
ATOM 800 N N . ASP A 1 101 ? -8.433 -8.453 -17.012 1.00 74.88 101 ASP A N 1
ATOM 801 C CA . ASP A 1 101 ? -8.921 -9.664 -16.342 1.00 74.88 101 ASP A CA 1
ATOM 802 C C . ASP A 1 101 ? -7.840 -10.753 -16.268 1.00 74.88 101 ASP A C 1
ATOM 804 O O . ASP A 1 101 ? -7.930 -11.679 -15.451 1.00 74.88 101 ASP A O 1
ATOM 808 N N . ASN A 1 102 ? -6.830 -10.671 -17.144 1.00 79.88 102 ASN A N 1
ATOM 809 C CA . ASN A 1 102 ? -5.774 -11.668 -17.271 1.00 79.88 102 ASN A CA 1
ATOM 810 C C . ASN A 1 102 ? -4.391 -11.038 -17.419 1.00 79.88 102 ASN A C 1
ATOM 812 O O . ASN A 1 102 ? -3.700 -11.211 -18.425 1.00 79.88 102 ASN A O 1
ATOM 816 N N . ILE A 1 103 ? -3.976 -10.346 -16.367 1.00 83.94 103 ILE A N 1
ATOM 817 C CA . ILE A 1 103 ? -2.645 -9.763 -16.276 1.00 83.94 103 ILE A CA 1
ATOM 818 C C . ILE A 1 103 ? -1.624 -10.863 -15.975 1.00 83.94 103 ILE A C 1
ATOM 820 O O . ILE A 1 103 ? -1.788 -11.638 -15.031 1.00 83.94 103 ILE A O 1
ATOM 824 N N . ASP A 1 104 ? -0.563 -10.928 -16.778 1.00 85.25 104 ASP A N 1
ATOM 825 C CA . ASP A 1 104 ? 0.578 -11.811 -16.543 1.00 85.25 104 ASP A CA 1
ATOM 826 C C . ASP A 1 104 ? 1.448 -11.233 -15.412 1.00 85.25 104 ASP A C 1
ATOM 828 O O . ASP A 1 104 ? 2.076 -10.196 -15.616 1.00 85.25 104 ASP A O 1
ATOM 832 N N . PRO A 1 105 ? 1.549 -11.876 -14.233 1.00 86.00 105 PRO A N 1
ATOM 833 C CA . PRO A 1 105 ? 2.343 -11.354 -13.121 1.00 86.00 105 PRO A CA 1
ATOM 834 C C . PRO A 1 105 ? 3.835 -11.207 -13.439 1.00 86.00 105 PRO A C 1
ATOM 836 O O . PRO A 1 105 ? 4.541 -10.519 -12.710 1.00 86.00 105 PRO A O 1
ATOM 839 N N . THR A 1 106 ? 4.341 -11.853 -14.495 1.00 88.75 106 THR A N 1
ATOM 840 C CA . THR A 1 106 ? 5.767 -11.804 -14.845 1.00 88.75 106 THR A CA 1
ATOM 841 C C . THR A 1 106 ? 6.216 -10.462 -15.424 1.00 88.75 106 THR A C 1
ATOM 843 O O . THR A 1 106 ? 7.416 -10.200 -15.468 1.00 88.75 106 THR A O 1
ATOM 846 N N . ILE A 1 107 ? 5.276 -9.593 -15.816 1.00 90.50 107 ILE A N 1
ATOM 847 C CA . ILE A 1 107 ? 5.562 -8.213 -16.248 1.00 90.50 107 ILE A CA 1
ATOM 848 C C . ILE A 1 107 ? 5.838 -7.275 -15.063 1.00 90.50 107 ILE A C 1
ATOM 850 O O . ILE A 1 107 ? 6.230 -6.125 -15.254 1.00 90.50 107 ILE A O 1
ATOM 854 N N . PHE A 1 108 ? 5.621 -7.762 -13.840 1.00 94.25 108 PHE A N 1
ATOM 855 C CA . PHE A 1 108 ? 5.871 -7.046 -12.602 1.00 94.25 108 PHE A CA 1
ATOM 856 C C . PHE A 1 108 ? 7.134 -7.570 -11.927 1.00 94.25 108 PHE A C 1
ATOM 858 O O . PHE A 1 108 ? 7.388 -8.773 -11.875 1.00 94.25 108 PHE A O 1
ATOM 865 N N . THR A 1 109 ? 7.906 -6.660 -11.344 1.00 96.50 109 THR A N 1
ATOM 866 C CA . THR A 1 109 ? 9.077 -6.999 -10.528 1.00 96.50 109 THR A CA 1
ATOM 867 C C . THR A 1 109 ? 8.855 -6.526 -9.097 1.00 96.50 109 THR A C 1
ATOM 869 O O . THR A 1 109 ? 8.471 -5.379 -8.882 1.00 96.50 109 THR A O 1
ATOM 872 N N . GLU A 1 110 ? 9.068 -7.404 -8.113 1.00 97.94 110 GLU A N 1
ATOM 873 C CA . GLU A 1 110 ? 8.927 -7.058 -6.691 1.00 97.94 110 GLU A CA 1
ATOM 874 C C . GLU A 1 110 ? 9.969 -6.002 -6.311 1.00 97.94 110 GLU A C 1
ATOM 876 O O . GLU A 1 110 ? 11.144 -6.149 -6.641 1.00 97.94 110 GLU A O 1
ATOM 881 N N . VAL A 1 111 ? 9.571 -4.948 -5.596 1.00 97.25 111 VAL A N 1
ATOM 882 C CA . VAL A 1 111 ? 10.481 -3.825 -5.292 1.00 97.25 111 VAL A CA 1
ATOM 883 C C . VAL A 1 111 ? 11.682 -4.228 -4.441 1.00 97.25 111 VAL A C 1
ATOM 885 O O . VAL A 1 111 ? 12.738 -3.609 -4.535 1.00 97.25 111 VAL A O 1
ATOM 888 N N . THR A 1 112 ? 11.538 -5.280 -3.635 1.00 96.88 112 THR A N 1
ATOM 889 C CA . THR A 1 112 ? 12.609 -5.831 -2.797 1.00 96.88 112 THR A CA 1
ATOM 890 C C . THR A 1 112 ? 13.616 -6.666 -3.596 1.00 96.88 112 THR A C 1
ATOM 892 O O . THR A 1 112 ? 14.735 -6.881 -3.126 1.00 96.88 112 THR A O 1
ATOM 895 N N . ASP A 1 113 ? 13.283 -7.082 -4.826 1.00 97.69 113 ASP 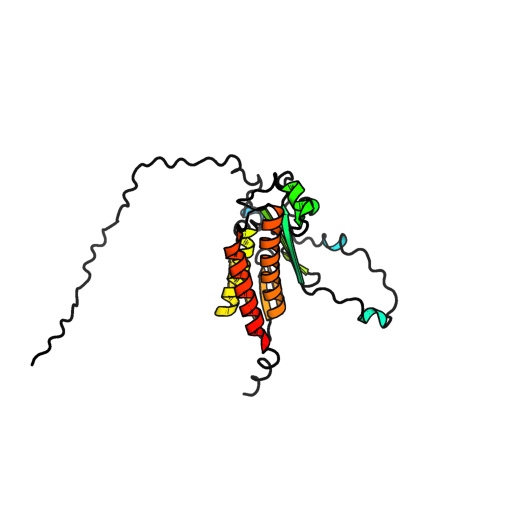A N 1
ATOM 896 C CA . ASP A 1 113 ? 14.247 -7.627 -5.785 1.00 97.69 113 ASP A CA 1
ATOM 897 C C . ASP A 1 113 ? 15.043 -6.481 -6.425 1.00 97.69 113 ASP A C 1
ATOM 899 O O . ASP A 1 113 ? 14.830 -6.071 -7.567 1.00 97.69 113 ASP A O 1
ATOM 903 N N . ILE A 1 114 ? 15.993 -5.946 -5.656 1.00 97.12 114 ILE A N 1
ATOM 904 C CA . ILE A 1 114 ? 16.821 -4.800 -6.050 1.00 97.12 114 ILE A CA 1
ATOM 905 C C . ILE A 1 114 ? 17.545 -5.049 -7.383 1.00 97.12 114 ILE A C 1
ATOM 907 O O . ILE A 1 114 ? 17.707 -4.128 -8.187 1.00 97.12 114 ILE A O 1
ATOM 911 N N . GLU A 1 115 ? 18.010 -6.275 -7.634 1.00 97.00 115 GLU A N 1
ATOM 912 C CA . GLU A 1 115 ? 18.683 -6.616 -8.890 1.00 97.00 115 GLU A CA 1
ATOM 913 C C . GLU A 1 115 ? 17.701 -6.691 -10.060 1.00 97.00 115 GLU A C 1
ATOM 915 O O . GLU A 1 115 ? 18.018 -6.193 -11.143 1.00 97.00 115 GLU A O 1
ATOM 920 N N . GLY A 1 116 ? 16.516 -7.269 -9.851 1.00 96.56 116 GLY A N 1
ATOM 921 C CA . GLY A 1 116 ? 15.422 -7.264 -10.819 1.00 96.56 116 GLY A CA 1
ATOM 922 C C . GLY A 1 116 ? 15.015 -5.848 -11.213 1.00 96.56 116 GLY A C 1
ATOM 923 O O . GLY A 1 116 ? 15.038 -5.504 -12.396 1.00 96.56 116 GLY A O 1
ATOM 924 N N . ILE A 1 117 ? 14.753 -4.985 -10.229 1.00 97.69 117 ILE A N 1
ATOM 925 C CA . ILE A 1 117 ? 14.359 -3.591 -10.467 1.00 97.69 117 ILE A CA 1
ATOM 926 C C . ILE A 1 117 ? 15.457 -2.833 -11.221 1.00 97.69 117 ILE A C 1
ATOM 928 O O . ILE A 1 117 ? 15.170 -2.096 -12.162 1.00 97.69 117 ILE A O 1
ATOM 932 N N . ARG A 1 118 ? 16.737 -3.065 -10.901 1.00 96.50 118 ARG A N 1
ATOM 933 C CA . ARG A 1 118 ? 17.860 -2.466 -11.644 1.00 96.50 118 ARG A CA 1
ATOM 934 C C . ARG A 1 118 ? 17.896 -2.871 -13.117 1.00 96.50 118 ARG A C 1
ATOM 936 O O . ARG A 1 118 ? 18.304 -2.053 -13.939 1.00 96.50 118 ARG A O 1
ATOM 943 N N . LYS A 1 119 ? 17.468 -4.090 -13.468 1.00 96.00 119 LYS A N 1
ATOM 944 C CA . LYS A 1 119 ? 17.392 -4.543 -14.871 1.00 96.00 119 LYS A CA 1
ATOM 945 C C . LYS A 1 119 ? 16.304 -3.813 -15.655 1.00 96.00 119 LYS A C 1
ATOM 947 O O . LYS A 1 119 ? 16.480 -3.601 -16.853 1.00 96.00 119 LYS A O 1
ATOM 952 N N . ILE A 1 120 ? 15.216 -3.419 -14.993 1.00 94.81 120 ILE A N 1
ATOM 953 C CA . ILE A 1 120 ? 14.108 -2.686 -15.621 1.00 94.81 120 ILE A CA 1
ATOM 954 C C . ILE A 1 120 ? 14.171 -1.169 -15.393 1.00 94.81 120 ILE A C 1
ATOM 956 O O . ILE A 1 120 ? 13.357 -0.442 -15.942 1.00 94.81 120 ILE A O 1
ATOM 960 N N . ALA A 1 121 ? 15.156 -0.660 -14.646 1.00 94.81 121 ALA A N 1
ATOM 961 C CA . ALA A 1 121 ? 15.207 0.728 -14.171 1.00 94.81 121 ALA A CA 1
ATOM 962 C C . ALA A 1 121 ? 15.184 1.812 -15.268 1.00 94.81 121 ALA A C 1
ATOM 964 O O . ALA A 1 121 ? 14.840 2.957 -14.983 1.00 94.81 121 ALA A O 1
ATOM 965 N N . GLN A 1 122 ? 15.586 1.483 -16.499 1.00 93.25 122 GLN A N 1
ATOM 966 C CA . GLN A 1 122 ? 15.508 2.399 -17.648 1.00 93.25 122 GLN A CA 1
ATOM 967 C C . GLN A 1 122 ? 14.137 2.400 -18.342 1.00 93.25 122 GLN A C 1
ATOM 969 O O . GLN A 1 122 ? 13.879 3.253 -19.182 1.00 93.25 122 GLN A O 1
ATOM 974 N N . TYR A 1 123 ? 13.288 1.430 -18.006 1.00 92.75 123 TYR A N 1
ATOM 975 C CA . TYR A 1 123 ? 11.949 1.222 -18.551 1.00 92.75 123 TYR A CA 1
ATOM 976 C C . TYR A 1 123 ? 10.855 1.494 -17.516 1.00 92.75 123 TYR A C 1
ATOM 978 O O . TYR A 1 123 ? 9.703 1.174 -17.761 1.00 92.75 123 TYR A O 1
ATOM 986 N N . VAL A 1 124 ? 11.200 2.055 -16.358 1.00 91.38 124 VAL A N 1
ATOM 987 C CA . VAL A 1 124 ? 10.225 2.552 -15.382 1.00 91.38 124 VAL A CA 1
ATOM 988 C C . VAL A 1 124 ? 10.212 4.074 -15.431 1.00 91.38 124 VAL A C 1
ATOM 990 O O . VAL A 1 124 ? 11.265 4.705 -15.568 1.00 91.38 124 VAL A O 1
ATOM 993 N N . ASP A 1 125 ? 9.035 4.672 -15.293 1.00 90.12 125 ASP A N 1
ATOM 994 C CA . ASP A 1 125 ? 8.910 6.118 -15.138 1.00 90.12 125 ASP A CA 1
ATOM 995 C C . ASP A 1 125 ? 9.155 6.493 -13.666 1.00 90.12 125 ASP A C 1
ATOM 997 O O . ASP A 1 125 ? 8.382 6.157 -12.775 1.00 90.12 125 ASP A O 1
ATOM 1001 N N . LYS A 1 126 ? 10.270 7.177 -13.392 1.00 90.00 126 LYS A N 1
ATOM 1002 C CA . LYS A 1 126 ? 10.687 7.556 -12.027 1.00 90.00 126 LYS A CA 1
ATOM 1003 C C . LYS A 1 126 ? 9.877 8.706 -11.431 1.00 90.00 126 LYS A C 1
ATOM 1005 O O . LYS A 1 126 ? 9.955 8.948 -10.221 1.00 90.00 126 LYS A O 1
ATOM 1010 N N . GLU A 1 127 ? 9.157 9.447 -12.265 1.00 86.44 127 GLU A N 1
ATOM 1011 C CA . GLU A 1 127 ? 8.189 10.444 -11.812 1.00 86.44 127 GLU A CA 1
ATOM 1012 C C . GLU A 1 127 ? 6.812 9.816 -11.620 1.00 86.44 127 GLU A C 1
ATOM 1014 O O . GLU A 1 127 ? 6.027 10.297 -10.804 1.00 86.44 127 GLU A O 1
ATOM 1019 N N . TYR A 1 128 ? 6.560 8.700 -12.303 1.00 88.31 128 TYR A N 1
ATOM 1020 C CA . TYR A 1 128 ? 5.278 8.026 -12.296 1.00 88.31 128 TYR A CA 1
ATOM 1021 C C . TYR A 1 128 ? 5.420 6.503 -12.204 1.00 88.31 128 TYR A C 1
ATOM 1023 O O . TYR A 1 128 ? 5.274 5.768 -13.178 1.00 88.31 128 TYR A O 1
ATOM 1031 N N . LEU A 1 129 ? 5.737 6.019 -11.002 1.00 93.12 129 LEU A N 1
ATOM 1032 C CA . LEU A 1 129 ? 6.001 4.601 -10.766 1.00 93.12 129 LEU A CA 1
ATOM 1033 C C . LEU A 1 129 ? 4.717 3.770 -10.856 1.00 93.12 129 LEU A C 1
ATOM 1035 O O . LEU A 1 129 ? 4.026 3.586 -9.854 1.00 93.12 129 LEU A O 1
ATOM 1039 N N . GLU A 1 130 ? 4.415 3.254 -12.044 1.00 91.88 130 GLU A N 1
ATOM 1040 C CA . GLU A 1 130 ? 3.313 2.315 -12.255 1.00 91.88 130 GLU A CA 1
ATOM 1041 C C . GLU A 1 130 ? 3.627 0.952 -11.630 1.00 91.88 130 GLU A C 1
ATOM 1043 O O . GLU A 1 130 ? 4.734 0.415 -11.754 1.00 91.88 130 GLU A O 1
ATOM 1048 N N . GLY A 1 131 ? 2.643 0.380 -10.941 1.00 93.88 131 GLY A N 1
ATOM 1049 C CA . GLY A 1 131 ? 2.838 -0.865 -10.223 1.00 93.88 131 GLY A CA 1
ATOM 1050 C C . GLY A 1 131 ? 1.577 -1.385 -9.553 1.00 93.88 131 GLY A C 1
ATOM 1051 O O . GLY A 1 131 ? 0.487 -0.847 -9.722 1.00 93.88 131 GLY A O 1
ATOM 1052 N N . ALA A 1 132 ? 1.738 -2.457 -8.785 1.00 93.88 132 ALA A N 1
ATOM 1053 C CA . ALA A 1 132 ? 0.646 -3.065 -8.041 1.00 93.88 132 ALA A CA 1
ATOM 1054 C C . ALA A 1 132 ? 1.063 -3.393 -6.607 1.00 93.88 132 ALA A C 1
ATOM 1056 O O . ALA A 1 132 ? 2.215 -3.751 -6.331 1.00 93.88 132 ALA A O 1
ATOM 1057 N N . ILE A 1 133 ? 0.087 -3.331 -5.704 1.00 95.75 133 ILE A N 1
ATOM 1058 C CA . ILE A 1 133 ? 0.212 -3.834 -4.340 1.00 95.75 133 ILE A CA 1
ATOM 1059 C C . ILE A 1 133 ? -0.496 -5.184 -4.282 1.00 95.75 133 ILE A C 1
ATOM 1061 O O . ILE A 1 133 ? -1.702 -5.280 -4.491 1.00 95.75 133 ILE A O 1
ATOM 1065 N N . LEU A 1 134 ? 0.241 -6.239 -3.948 1.00 95.50 134 LEU A N 1
ATOM 1066 C CA . LEU A 1 134 ? -0.351 -7.520 -3.590 1.00 95.50 134 LEU A CA 1
ATOM 1067 C C . LEU A 1 134 ? -0.653 -7.513 -2.093 1.00 95.50 134 LEU A C 1
ATOM 1069 O O . LEU A 1 134 ? 0.241 -7.754 -1.277 1.00 95.50 134 LEU A O 1
ATOM 1073 N N . LEU A 1 135 ? -1.913 -7.256 -1.747 1.00 96.69 135 LEU A N 1
ATOM 1074 C CA . LEU A 1 135 ? -2.414 -7.286 -0.376 1.00 96.69 135 LEU A CA 1
ATOM 1075 C C . LEU A 1 135 ? -3.397 -8.443 -0.224 1.00 96.69 135 LEU A C 1
ATOM 1077 O O . LEU A 1 135 ? -4.406 -8.515 -0.920 1.00 96.69 135 LEU A O 1
ATOM 1081 N N . SER A 1 136 ? -3.128 -9.371 0.685 1.00 95.44 136 SER A N 1
ATOM 1082 C CA . SER A 1 136 ? -4.001 -10.521 0.939 1.00 95.44 136 SER A CA 1
ATOM 1083 C C . SER A 1 136 ? -4.169 -10.754 2.429 1.00 95.44 136 SER A C 1
ATOM 1085 O O . SER A 1 136 ? -3.208 -10.619 3.187 1.00 95.44 136 SER A O 1
ATOM 1087 N N . TYR A 1 137 ? -5.376 -11.144 2.834 1.00 95.38 137 TYR A N 1
ATOM 1088 C CA . TYR A 1 137 ? -5.676 -11.613 4.182 1.00 95.38 137 TYR A CA 1
ATOM 1089 C C . TYR A 1 137 ? -5.895 -13.126 4.141 1.00 95.38 137 TYR A C 1
ATOM 1091 O O . TYR A 1 137 ? -6.868 -13.623 3.572 1.00 95.38 137 TYR A O 1
ATOM 1099 N N . TYR A 1 138 ? -4.949 -13.870 4.711 1.00 92.12 138 TYR A N 1
ATOM 1100 C CA . TYR A 1 138 ? -4.770 -15.300 4.475 1.00 92.12 138 TYR A CA 1
ATOM 1101 C C . TYR A 1 138 ? -4.703 -15.621 2.975 1.00 92.12 138 TYR A C 1
ATOM 1103 O O . TYR A 1 138 ? -3.752 -15.219 2.310 1.00 92.12 138 TYR A O 1
ATOM 1111 N N . ASP A 1 139 ? -5.693 -16.346 2.453 1.00 88.44 139 ASP A N 1
ATOM 1112 C CA . ASP A 1 139 ? -5.741 -16.746 1.048 1.00 88.44 139 ASP A CA 1
ATOM 1113 C C . ASP A 1 139 ? -6.655 -15.816 0.213 1.00 88.44 139 ASP A C 1
ATOM 1115 O O . ASP A 1 139 ? -6.778 -16.012 -0.996 1.00 88.44 139 ASP A O 1
ATOM 1119 N N . ASP A 1 140 ? -7.327 -14.825 0.815 1.00 91.44 140 ASP A N 1
ATOM 1120 C CA . ASP A 1 140 ? -8.242 -13.932 0.088 1.00 91.44 140 ASP A CA 1
ATOM 1121 C C . ASP A 1 140 ? -7.518 -12.644 -0.351 1.00 91.44 140 ASP A C 1
ATOM 1123 O O . ASP A 1 140 ? -7.056 -11.880 0.509 1.00 91.44 140 ASP A O 1
ATOM 1127 N N . PRO A 1 141 ? -7.372 -12.396 -1.667 1.00 91.94 141 PRO A N 1
ATOM 1128 C CA . PRO A 1 141 ? -6.766 -11.168 -2.162 1.00 91.94 141 PRO A CA 1
ATOM 1129 C C . PRO A 1 141 ? -7.703 -9.976 -1.942 1.00 91.94 141 PRO A C 1
ATOM 1131 O O . PRO A 1 141 ? -8.855 -9.981 -2.387 1.00 91.94 141 PRO A O 1
ATOM 1134 N N . ILE A 1 142 ? -7.157 -8.953 -1.284 1.00 94.31 142 ILE A N 1
ATOM 1135 C CA . ILE A 1 142 ? -7.754 -7.627 -1.115 1.00 94.31 142 ILE A CA 1
ATOM 1136 C C . ILE A 1 142 ? -7.367 -6.744 -2.306 1.00 94.31 142 ILE A C 1
ATOM 1138 O O . ILE A 1 142 ? -8.252 -6.195 -2.950 1.00 94.31 142 ILE A O 1
ATOM 1142 N N . LEU A 1 143 ? -6.064 -6.663 -2.604 1.00 92.94 143 LEU A N 1
ATOM 1143 C CA . LEU A 1 143 ? -5.507 -6.035 -3.804 1.00 92.94 143 LEU A CA 1
ATOM 1144 C C . LEU A 1 143 ? -4.648 -7.038 -4.572 1.00 92.94 143 LEU A C 1
ATOM 1146 O O . LEU A 1 143 ? -3.957 -7.876 -3.979 1.00 92.94 143 LEU A O 1
ATOM 1150 N N . SER A 1 144 ? -4.696 -6.940 -5.892 1.00 91.44 144 SER A N 1
ATOM 1151 C CA . SER A 1 144 ? -4.040 -7.824 -6.846 1.00 91.44 144 SER A CA 1
ATOM 1152 C C . SER A 1 144 ? -3.387 -7.031 -7.982 1.00 91.44 144 SER A C 1
ATOM 1154 O O . SER A 1 144 ? -3.486 -5.811 -8.048 1.00 91.44 144 SER A O 1
ATOM 1156 N N . PHE A 1 145 ? -2.747 -7.725 -8.926 1.00 89.69 145 PHE A N 1
ATOM 1157 C CA . PHE A 1 145 ? -2.174 -7.090 -10.120 1.00 89.69 145 PHE A CA 1
ATOM 1158 C C . PHE A 1 145 ? -3.215 -6.390 -11.011 1.00 89.69 145 PHE A C 1
ATOM 1160 O O . PHE A 1 145 ? -2.843 -5.509 -11.780 1.00 89.69 145 PHE A O 1
ATOM 1167 N N . SER A 1 146 ? -4.501 -6.750 -10.904 1.00 86.25 146 SER A N 1
ATOM 1168 C CA . SER A 1 146 ? -5.596 -6.063 -11.609 1.00 86.25 146 SER A CA 1
ATOM 1169 C C . SER A 1 146 ? -5.921 -4.688 -11.022 1.00 86.25 146 SER A C 1
ATOM 1171 O O . SER A 1 146 ? -6.474 -3.853 -11.732 1.00 86.25 146 SER A O 1
ATOM 1173 N N . ASP A 1 147 ? -5.526 -4.431 -9.774 1.00 84.88 147 ASP A N 1
ATOM 1174 C CA . ASP A 1 147 ? -5.797 -3.194 -9.036 1.00 84.88 147 ASP A CA 1
ATOM 1175 C C . ASP A 1 147 ? -4.547 -2.280 -9.052 1.00 84.88 147 ASP A C 1
ATOM 1177 O O . ASP A 1 147 ? -4.086 -1.798 -8.017 1.00 84.88 147 ASP A O 1
ATOM 1181 N N . TRP A 1 148 ? -3.926 -2.122 -10.227 1.00 81.50 148 TRP A N 1
ATOM 1182 C CA . TRP A 1 148 ? -2.677 -1.369 -10.400 1.00 81.50 148 TRP A CA 1
ATOM 1183 C C . TRP A 1 148 ? -2.920 0.148 -10.520 1.00 81.50 148 TRP A C 1
ATOM 1185 O O . TRP A 1 148 ? -3.899 0.596 -11.129 1.00 81.50 148 TRP A O 1
ATOM 1195 N N . ASP A 1 149 ? -2.004 0.929 -9.943 1.00 84.56 149 ASP A N 1
ATOM 1196 C CA . ASP A 1 149 ? -2.057 2.394 -9.820 1.00 84.56 149 ASP A CA 1
ATOM 1197 C C . ASP A 1 149 ? -0.621 2.956 -9.654 1.00 84.56 149 ASP A C 1
ATOM 1199 O O . ASP A 1 149 ? 0.335 2.185 -9.497 1.00 84.56 149 ASP A O 1
ATOM 1203 N N . PRO A 1 150 ? -0.409 4.283 -9.660 1.00 90.50 150 PRO A N 1
ATOM 1204 C CA . PRO A 1 150 ? 0.868 4.903 -9.340 1.00 90.50 150 PRO A CA 1
ATOM 1205 C C . PRO A 1 150 ? 1.198 4.671 -7.873 1.00 90.50 150 PRO A C 1
ATOM 1207 O O . PRO A 1 150 ? 0.519 5.140 -6.955 1.00 90.50 150 PRO A O 1
ATOM 1210 N N . MET A 1 151 ? 2.291 3.956 -7.656 1.00 94.44 151 MET A N 1
ATOM 1211 C CA . MET A 1 151 ? 2.624 3.363 -6.369 1.00 94.44 151 MET A CA 1
ATOM 1212 C C . MET A 1 151 ? 2.904 4.402 -5.284 1.00 94.44 151 MET A C 1
ATOM 1214 O O . MET A 1 151 ? 2.515 4.202 -4.137 1.00 94.44 151 MET A O 1
ATOM 1218 N N . VAL A 1 152 ? 3.542 5.523 -5.639 1.00 92.94 152 VAL A N 1
ATOM 1219 C CA . VAL A 1 152 ? 3.834 6.612 -4.689 1.00 92.94 152 VAL A CA 1
ATOM 1220 C C . VAL A 1 152 ? 2.531 7.198 -4.139 1.00 92.94 152 VAL A C 1
ATOM 1222 O O . VAL A 1 152 ? 2.342 7.268 -2.927 1.00 92.94 152 VAL A O 1
ATOM 1225 N N . SER A 1 153 ? 1.602 7.562 -5.026 1.00 91.06 153 SER A N 1
ATOM 1226 C CA . SER A 1 153 ? 0.303 8.127 -4.647 1.00 91.06 153 SER A CA 1
ATOM 1227 C C . SER A 1 153 ? -0.562 7.120 -3.886 1.00 91.06 153 SER A C 1
ATOM 1229 O O . SER A 1 153 ? -1.168 7.453 -2.871 1.00 91.06 153 SER A O 1
ATOM 1231 N N . LEU A 1 154 ? -0.580 5.864 -4.331 1.00 93.94 154 LEU A N 1
ATOM 1232 C CA . LEU A 1 154 ? -1.363 4.824 -3.678 1.00 93.94 154 LEU A CA 1
ATOM 1233 C C . LEU A 1 154 ? -0.886 4.555 -2.240 1.00 93.94 154 LEU A C 1
ATOM 1235 O O . LEU A 1 154 ? -1.703 4.495 -1.320 1.00 93.94 154 LEU A O 1
ATOM 1239 N N . TRP A 1 155 ? 0.428 4.447 -2.014 1.00 97.25 155 TRP A N 1
ATOM 1240 C CA . TRP A 1 155 ? 0.965 4.226 -0.669 1.00 97.25 155 TRP A CA 1
ATOM 1241 C C . TRP A 1 155 ? 0.730 5.401 0.276 1.00 97.25 155 TRP A C 1
ATOM 1243 O O . TRP A 1 155 ? 0.420 5.169 1.448 1.00 97.25 155 TRP A O 1
ATOM 1253 N N . ILE A 1 156 ? 0.839 6.649 -0.198 1.00 95.19 156 ILE A N 1
ATOM 1254 C CA . ILE A 1 156 ? 0.544 7.800 0.663 1.00 95.19 156 ILE A CA 1
ATOM 1255 C C . ILE A 1 156 ? -0.942 7.857 1.034 1.00 95.19 156 ILE A C 1
ATOM 1257 O O . ILE A 1 156 ? -1.253 8.149 2.185 1.00 95.19 156 ILE A O 1
ATOM 1261 N N . TYR A 1 157 ? -1.858 7.487 0.133 1.00 95.38 157 TYR A N 1
ATOM 1262 C CA . TYR A 1 157 ? -3.284 7.415 0.463 1.00 95.38 157 TYR A CA 1
ATOM 1263 C C . TYR A 1 157 ? -3.599 6.335 1.492 1.00 95.38 157 TYR A C 1
ATOM 1265 O O . TYR A 1 157 ? -4.365 6.593 2.419 1.00 95.38 157 TYR A O 1
ATOM 1273 N N . PHE A 1 158 ? -2.944 5.172 1.424 1.00 97.44 158 PHE A N 1
ATOM 1274 C CA . PHE A 1 158 ? -3.037 4.192 2.505 1.00 97.44 158 PHE A CA 1
ATOM 1275 C C . PHE A 1 158 ? -2.542 4.755 3.840 1.00 97.44 158 PHE A C 1
ATOM 1277 O O . PHE A 1 158 ? -3.224 4.592 4.849 1.00 97.44 158 PHE A O 1
ATOM 1284 N N . ALA A 1 159 ? -1.391 5.433 3.866 1.00 98.00 159 ALA A N 1
ATOM 1285 C CA . ALA A 1 159 ? -0.859 6.027 5.093 1.00 98.00 159 ALA A CA 1
ATOM 1286 C C . ALA A 1 159 ? -1.787 7.117 5.664 1.00 98.00 159 ALA A C 1
ATOM 1288 O O . ALA A 1 159 ? -2.059 7.121 6.865 1.00 98.00 159 ALA A O 1
ATOM 1289 N N . MET A 1 160 ? -2.338 7.981 4.807 1.00 97.25 160 MET A N 1
ATOM 1290 C CA . MET A 1 160 ? -3.332 8.989 5.189 1.00 97.25 160 MET A CA 1
ATOM 1291 C C . MET A 1 160 ? -4.613 8.349 5.731 1.00 97.25 160 MET A C 1
ATOM 1293 O O . MET A 1 160 ? -5.126 8.795 6.752 1.00 97.25 160 MET A O 1
ATOM 1297 N N . ALA A 1 161 ? -5.096 7.269 5.110 1.00 97.38 161 ALA A N 1
ATOM 1298 C CA . ALA A 1 161 ? -6.251 6.528 5.607 1.00 97.38 161 ALA A CA 1
ATOM 1299 C C . ALA A 1 161 ? -5.975 5.904 6.983 1.00 97.38 161 ALA A C 1
ATOM 1301 O O . ALA A 1 161 ? -6.850 5.918 7.845 1.00 97.38 161 ALA A O 1
ATOM 1302 N N . VAL A 1 162 ? -4.757 5.402 7.231 1.00 97.94 162 VAL A N 1
ATOM 1303 C CA . VAL A 1 162 ? -4.362 4.955 8.576 1.00 97.94 162 VAL A CA 1
ATOM 1304 C C . VAL A 1 162 ? -4.418 6.112 9.573 1.00 97.94 162 VAL A C 1
ATOM 1306 O O . VAL A 1 162 ? -4.986 5.947 10.649 1.00 97.94 162 VAL A O 1
ATOM 1309 N N . GLU A 1 163 ? -3.865 7.279 9.239 1.00 97.69 163 GLU A N 1
ATOM 1310 C CA . GLU A 1 163 ? -3.934 8.454 10.116 1.00 97.69 163 GLU A CA 1
ATOM 1311 C C . GLU A 1 163 ? -5.377 8.884 10.401 1.00 97.69 163 GLU A C 1
ATOM 1313 O O . GLU A 1 163 ? -5.724 9.161 11.548 1.00 97.69 163 GLU A O 1
ATOM 1318 N N . GLU A 1 164 ? -6.229 8.910 9.380 1.00 96.81 164 GLU A N 1
ATOM 1319 C CA . GLU A 1 164 ? -7.631 9.287 9.520 1.00 96.81 164 GLU A CA 1
ATOM 1320 C C . GLU A 1 164 ? -8.389 8.291 10.408 1.00 96.81 164 GLU A C 1
ATOM 1322 O O . GLU A 1 164 ? -9.003 8.720 11.382 1.00 96.81 164 GLU A O 1
ATOM 1327 N N . ILE A 1 165 ? -8.235 6.975 10.191 1.00 95.50 165 ILE A N 1
ATOM 1328 C CA . ILE A 1 165 ? -8.790 5.939 11.084 1.00 95.50 165 ILE A CA 1
ATOM 1329 C C . ILE A 1 165 ? -8.347 6.177 12.527 1.00 95.50 165 ILE A C 1
ATOM 1331 O O . ILE A 1 165 ? -9.175 6.126 13.432 1.00 95.50 165 ILE A O 1
ATOM 1335 N N . LEU A 1 166 ? -7.062 6.470 12.761 1.00 92.94 166 LEU A N 1
ATOM 1336 C CA . LEU A 1 166 ? -6.557 6.703 14.115 1.00 92.94 166 LEU A CA 1
ATOM 1337 C C . LEU A 1 166 ? -7.217 7.903 14.809 1.00 92.94 166 LEU A C 1
ATOM 1339 O O . LEU A 1 166 ? -7.299 7.905 16.038 1.00 92.94 166 LEU A O 1
ATOM 1343 N N . ASN A 1 167 ? -7.662 8.900 14.042 1.00 93.75 167 ASN A N 1
ATOM 1344 C CA . ASN A 1 167 ? -8.225 10.148 14.550 1.00 93.75 167 ASN A CA 1
ATOM 1345 C C . ASN A 1 167 ? -9.757 10.127 14.660 1.00 93.75 167 ASN A C 1
ATOM 1347 O O . ASN A 1 167 ? -10.311 10.717 15.587 1.00 93.75 167 ASN A O 1
ATOM 1351 N N . THR A 1 168 ? -10.446 9.502 13.705 1.00 94.31 168 THR A N 1
ATOM 1352 C CA . THR A 1 168 ? -11.907 9.611 13.534 1.00 94.31 168 THR A CA 1
ATOM 1353 C C . THR A 1 168 ? -12.627 8.267 13.644 1.00 94.31 168 THR A C 1
ATOM 1355 O O . THR A 1 168 ? -13.839 8.238 13.857 1.00 94.31 168 THR A O 1
ATOM 1358 N N . GLY A 1 169 ? -11.899 7.159 13.489 1.00 94.06 169 GLY A N 1
ATOM 1359 C CA . GLY A 1 169 ? -12.443 5.811 13.381 1.00 94.06 169 GLY A CA 1
ATOM 1360 C C . GLY A 1 169 ? -13.029 5.460 12.007 1.00 94.06 169 GLY A C 1
ATOM 1361 O O . GLY A 1 169 ? -13.597 4.378 11.850 1.00 94.06 169 GLY A O 1
ATOM 1362 N N . GLU A 1 170 ? -12.913 6.326 11.000 1.00 96.25 170 GLU A N 1
ATOM 1363 C CA . GLU A 1 170 ? -13.411 6.075 9.642 1.00 96.25 170 GLU A CA 1
ATOM 1364 C C . GLU A 1 170 ? -12.555 6.805 8.607 1.00 96.25 170 GLU A C 1
ATOM 1366 O O . GLU A 1 170 ? -12.209 7.962 8.799 1.00 96.25 170 GLU A O 1
ATOM 1371 N N . ALA A 1 171 ? -12.228 6.137 7.505 1.00 96.81 171 ALA A N 1
ATOM 1372 C CA . ALA A 1 171 ? -11.475 6.725 6.405 1.00 96.81 171 ALA A CA 1
ATOM 1373 C C . ALA A 1 171 ? -11.985 6.203 5.067 1.00 96.81 171 ALA A C 1
ATOM 1375 O O . ALA A 1 171 ? -12.523 5.095 4.981 1.00 96.81 171 ALA A O 1
ATOM 1376 N N . HIS A 1 172 ? -11.787 6.979 4.011 1.00 94.25 172 HIS A N 1
ATOM 1377 C CA . HIS A 1 172 ? -12.062 6.540 2.649 1.00 94.25 172 HIS A CA 1
ATOM 1378 C C . HIS A 1 172 ? -11.156 7.268 1.661 1.00 94.25 172 HIS A C 1
ATOM 1380 O O . HIS A 1 172 ? -10.792 8.419 1.888 1.00 94.25 172 HIS A O 1
ATOM 1386 N N . PHE A 1 173 ? -10.802 6.612 0.559 1.00 90.75 173 PHE A N 1
ATOM 1387 C CA . PHE A 1 173 ? -10.140 7.285 -0.556 1.00 90.75 173 PHE A CA 1
ATOM 1388 C C . PHE A 1 173 ? -10.420 6.588 -1.889 1.00 90.75 173 PHE A C 1
ATOM 1390 O O . PHE A 1 173 ? -10.619 5.371 -1.935 1.00 90.75 173 PHE A O 1
ATOM 1397 N N . CYS A 1 174 ? -10.390 7.381 -2.960 1.00 86.00 174 CYS A N 1
ATOM 1398 C CA . CYS A 1 174 ? -10.419 6.913 -4.343 1.00 86.00 174 CYS A CA 1
ATOM 1399 C C . CYS A 1 174 ? -8.987 6.618 -4.796 1.00 86.00 174 CYS A C 1
ATOM 1401 O O . CYS A 1 174 ? -8.073 7.404 -4.513 1.00 86.00 174 CYS A O 1
ATOM 1403 N N . MET A 1 175 ? -8.773 5.524 -5.520 1.00 81.94 175 MET A N 1
ATOM 1404 C CA . MET A 1 175 ? -7.468 5.274 -6.132 1.00 81.94 175 MET A CA 1
ATOM 1405 C C . MET A 1 175 ? -7.189 6.304 -7.258 1.00 81.94 175 MET A C 1
ATOM 1407 O O . MET A 1 175 ? -8.123 6.687 -7.963 1.00 81.94 175 MET A O 1
ATOM 1411 N N . PRO A 1 176 ? -5.945 6.817 -7.402 1.00 73.56 176 PRO A N 1
ATOM 1412 C CA . PRO A 1 176 ? -5.642 7.954 -8.280 1.00 73.56 176 PRO A CA 1
ATOM 1413 C C . PRO A 1 176 ? -6.092 7.756 -9.726 1.00 73.56 176 PRO A C 1
ATOM 1415 O O . PRO A 1 176 ? -6.746 8.627 -10.300 1.00 73.56 176 PRO A O 1
ATOM 1418 N N . ASP A 1 177 ? -5.749 6.602 -10.290 1.00 77.75 177 ASP A N 1
ATOM 1419 C CA . ASP A 1 177 ? -6.159 6.241 -11.626 1.00 77.75 177 ASP A CA 1
ATOM 1420 C C . ASP A 1 177 ? -7.341 5.272 -11.563 1.00 77.75 177 ASP A C 1
ATOM 1422 O O . ASP A 1 177 ? -8.236 5.393 -12.398 1.00 77.75 177 ASP A O 1
ATOM 1426 N N . HIS A 1 178 ? -7.371 4.278 -10.667 1.00 72.88 178 HIS A N 1
ATOM 1427 C CA . HIS A 1 178 ? -8.422 3.251 -10.611 1.00 72.88 178 HIS A CA 1
ATOM 1428 C C . HIS A 1 178 ? -9.760 3.824 -10.103 1.00 72.88 178 HIS A C 1
ATOM 1430 O O . HIS A 1 178 ? -9.800 4.440 -9.046 1.00 72.88 178 HIS A O 1
ATOM 1436 N N . PRO A 1 179 ? -10.895 3.590 -10.797 1.00 67.06 179 PRO A N 1
ATOM 1437 C CA . PRO A 1 179 ? -12.183 4.217 -10.467 1.00 67.06 179 PRO A CA 1
ATOM 1438 C C . PRO A 1 179 ? -12.854 3.637 -9.208 1.00 67.06 179 PRO A C 1
ATOM 1440 O O . PRO A 1 179 ? -14.065 3.761 -9.062 1.00 67.06 179 PRO A O 1
ATOM 1443 N N . GLY A 1 180 ? -12.097 2.929 -8.372 1.00 77.94 180 GLY A N 1
ATOM 1444 C CA . GLY A 1 180 ? -12.595 2.228 -7.199 1.00 77.94 180 GLY A CA 1
ATOM 1445 C C . GLY A 1 180 ? -12.179 2.919 -5.909 1.00 77.94 180 GLY A C 1
ATOM 1446 O O . GLY A 1 180 ? -11.076 3.463 -5.803 1.00 77.94 180 GLY A O 1
ATOM 1447 N N . ASP A 1 181 ? -13.061 2.817 -4.930 1.00 86.31 181 ASP A N 1
ATOM 1448 C CA . ASP A 1 181 ? -12.936 3.374 -3.599 1.00 86.31 181 ASP A CA 1
ATOM 1449 C C . ASP A 1 181 ? -12.639 2.283 -2.568 1.00 86.31 181 ASP A C 1
ATOM 1451 O O . ASP A 1 181 ? -13.209 1.181 -2.569 1.00 86.31 181 ASP A O 1
ATOM 1455 N N . LEU A 1 182 ? -11.767 2.630 -1.623 1.00 93.31 182 LEU A N 1
ATOM 1456 C CA . LEU A 1 182 ? -11.579 1.876 -0.394 1.00 93.31 182 LEU A CA 1
ATOM 1457 C C . LEU A 1 182 ? -12.195 2.650 0.762 1.00 93.31 182 LEU A C 1
ATOM 1459 O O . LEU A 1 182 ? -11.916 3.834 0.943 1.00 93.31 182 LEU A O 1
ATOM 1463 N N . SER A 1 183 ? -12.982 1.963 1.587 1.00 95.88 183 SER A N 1
ATOM 1464 C CA . SER A 1 183 ? -13.476 2.514 2.848 1.00 95.88 183 SER A CA 1
ATOM 1465 C C . SER A 1 183 ? -13.088 1.641 4.031 1.00 95.88 183 SER A C 1
ATOM 1467 O O . SER A 1 183 ? -13.116 0.407 3.981 1.00 95.88 183 SER A O 1
ATOM 1469 N N . PHE A 1 184 ? -12.734 2.309 5.119 1.00 96.38 184 PHE A N 1
ATOM 1470 C CA . PHE A 1 184 ? -12.291 1.722 6.366 1.00 96.38 184 PHE A CA 1
ATOM 1471 C C . PHE A 1 184 ? -13.154 2.264 7.486 1.00 96.38 184 PHE A C 1
ATOM 1473 O O . PHE A 1 184 ? -13.369 3.468 7.588 1.00 96.38 184 PHE A O 1
ATOM 1480 N N . LYS A 1 185 ? -13.610 1.384 8.366 1.00 96.88 185 LYS A N 1
ATOM 1481 C CA . LYS A 1 185 ? -14.351 1.790 9.553 1.00 96.88 185 LYS A CA 1
ATOM 1482 C C . LYS A 1 185 ? -13.925 0.946 10.732 1.00 96.88 185 LYS A C 1
ATOM 1484 O O . LYS A 1 185 ? -13.925 -0.283 10.636 1.00 96.88 185 LYS A O 1
ATOM 1489 N N . GLU A 1 186 ? -13.582 1.586 11.838 1.00 93.06 186 GLU A N 1
ATOM 1490 C CA . GLU A 1 186 ? -13.356 0.894 13.096 1.00 93.06 186 GLU A CA 1
ATOM 1491 C C . GLU A 1 186 ? -14.574 0.040 13.458 1.00 93.06 186 GLU A C 1
ATOM 1493 O O . GLU A 1 186 ? -15.739 0.378 13.215 1.00 93.06 186 GLU A O 1
ATOM 1498 N N . HIS A 1 187 ? -14.291 -1.117 14.034 1.00 89.62 187 HIS A N 1
ATOM 1499 C CA . HIS A 1 187 ? -15.279 -2.066 14.494 1.00 89.62 187 HIS A CA 1
ATOM 1500 C C . HIS A 1 187 ? -14.909 -2.550 15.901 1.00 89.62 187 HIS A C 1
ATOM 1502 O O . HIS A 1 187 ? -13.723 -2.715 16.205 1.00 89.62 187 HIS A O 1
ATOM 1508 N N . PRO A 1 188 ? -15.892 -2.808 16.788 1.00 83.75 188 PRO A N 1
ATOM 1509 C CA . PRO A 1 188 ? -15.605 -3.242 18.145 1.00 83.75 188 PRO A CA 1
ATOM 1510 C C . PRO A 1 188 ? -14.679 -4.457 18.211 1.00 83.75 188 PRO A C 1
ATOM 1512 O O . PRO A 1 188 ? -14.722 -5.346 17.357 1.00 83.75 188 PRO A O 1
ATOM 1515 N N . ARG A 1 189 ? -13.933 -4.536 19.320 1.00 81.81 189 ARG A N 1
ATOM 1516 C CA . ARG A 1 189 ? -12.983 -5.616 19.645 1.00 81.81 189 ARG A CA 1
ATOM 1517 C C . ARG A 1 189 ? -11.706 -5.615 18.792 1.00 81.81 189 ARG A C 1
ATOM 1519 O O . ARG A 1 189 ? -11.137 -6.679 18.570 1.00 81.81 189 ARG A O 1
ATOM 1526 N N . GLY A 1 190 ? -11.249 -4.439 18.359 1.00 87.44 190 GLY A N 1
ATOM 1527 C CA . GLY A 1 190 ? -9.958 -4.270 17.685 1.00 87.44 190 GLY A CA 1
ATOM 1528 C C . GLY A 1 190 ? -9.954 -4.775 16.245 1.00 87.44 190 GLY A C 1
ATOM 1529 O O . GLY A 1 190 ? -8.991 -5.412 15.816 1.00 87.44 190 GLY A O 1
ATOM 1530 N N . PHE A 1 191 ? -11.046 -4.543 15.516 1.00 94.44 191 PHE A N 1
ATOM 1531 C CA . PHE A 1 191 ? -11.159 -4.886 14.102 1.00 94.44 191 PHE A CA 1
ATOM 1532 C C . PHE A 1 191 ? -11.414 -3.635 13.264 1.00 94.44 191 PHE A C 1
ATOM 1534 O O . PHE A 1 191 ? -12.047 -2.689 13.715 1.00 94.44 191 PHE A O 1
ATOM 1541 N N . ILE A 1 192 ? -10.993 -3.670 12.006 1.00 96.19 192 ILE A N 1
ATOM 1542 C CA . ILE A 1 192 ? -11.393 -2.725 10.967 1.00 96.19 192 ILE A CA 1
ATOM 1543 C C . ILE A 1 192 ? -12.293 -3.456 9.983 1.00 96.19 192 ILE A C 1
ATOM 1545 O O . ILE A 1 192 ? -11.983 -4.556 9.517 1.00 96.19 192 ILE A O 1
ATOM 1549 N N . LYS A 1 193 ? -13.409 -2.821 9.643 1.00 97.38 193 LYS A N 1
ATOM 1550 C CA . LYS A 1 193 ? -14.191 -3.166 8.469 1.00 97.38 193 LYS A CA 1
ATOM 1551 C C . LYS A 1 193 ? -13.565 -2.490 7.256 1.00 97.38 193 LYS A C 1
ATOM 1553 O O . LYS A 1 193 ? -13.579 -1.266 7.179 1.00 97.38 193 LYS A O 1
ATOM 1558 N N . LEU A 1 194 ? -13.057 -3.282 6.323 1.00 97.19 194 LEU A N 1
ATOM 1559 C CA . LEU A 1 194 ? -12.625 -2.813 5.008 1.00 97.19 194 LEU A CA 1
ATOM 1560 C C . LEU A 1 194 ? -13.710 -3.135 3.978 1.00 97.19 194 LEU A C 1
ATOM 1562 O O . LEU A 1 194 ? -14.265 -4.237 4.003 1.00 97.19 194 LEU A O 1
ATOM 1566 N N . HIS A 1 195 ? -13.988 -2.210 3.066 1.00 95.69 195 HIS A N 1
ATOM 1567 C CA . HIS A 1 195 ? -14.830 -2.431 1.893 1.00 95.69 195 HIS A CA 1
ATOM 1568 C C . HIS A 1 195 ? -14.146 -1.901 0.636 1.00 95.69 195 HIS A C 1
ATOM 1570 O O . HIS A 1 195 ? -13.572 -0.814 0.652 1.00 95.69 195 HIS A O 1
ATOM 1576 N N . THR A 1 196 ? -14.204 -2.706 -0.420 1.00 92.25 196 THR A N 1
ATOM 1577 C CA . THR A 1 196 ? -13.704 -2.397 -1.761 1.00 92.25 196 THR A CA 1
ATOM 1578 C C . THR A 1 196 ? -14.901 -2.343 -2.701 1.00 92.25 196 THR A C 1
ATOM 1580 O O . THR A 1 196 ? -15.604 -3.344 -2.868 1.00 92.25 196 THR A O 1
ATOM 1583 N N . ASP A 1 197 ? -15.186 -1.181 -3.277 1.00 89.38 197 ASP A N 1
ATOM 1584 C CA . ASP A 1 197 ? -16.440 -0.960 -4.005 1.00 89.38 197 ASP A CA 1
ATOM 1585 C C . ASP A 1 197 ? -16.506 -1.695 -5.358 1.00 89.38 197 ASP A C 1
ATOM 1587 O O . ASP A 1 197 ? -17.555 -2.229 -5.720 1.00 89.38 197 ASP A O 1
ATOM 1591 N N . TRP A 1 198 ? -15.376 -1.832 -6.054 1.00 86.06 198 TRP A N 1
ATOM 1592 C CA . TRP A 1 198 ? -15.277 -2.387 -7.405 1.00 86.06 198 TRP A CA 1
ATOM 1593 C C . TRP A 1 198 ? -15.654 -3.869 -7.489 1.00 86.06 198 TRP A C 1
ATOM 1595 O O . TRP A 1 198 ? -15.994 -4.377 -8.557 1.00 86.06 198 TRP A O 1
ATOM 1605 N N . ASN A 1 199 ? -15.614 -4.578 -6.361 1.00 86.44 199 ASN A N 1
ATOM 1606 C CA . ASN A 1 199 ? -16.012 -5.980 -6.250 1.00 86.44 199 ASN A CA 1
ATOM 1607 C C . ASN A 1 199 ? -16.987 -6.244 -5.082 1.00 86.44 199 ASN A C 1
ATOM 1609 O O . ASN A 1 199 ? -17.302 -7.404 -4.808 1.00 86.44 199 ASN A O 1
ATOM 1613 N N . ASP A 1 200 ? -17.436 -5.184 -4.400 1.00 91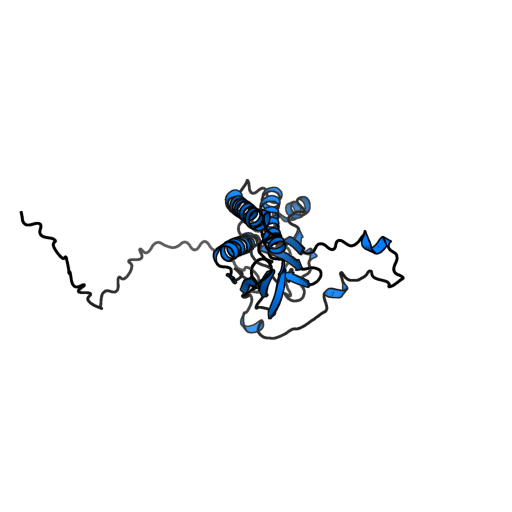.00 200 ASP A N 1
ATOM 1614 C CA . ASP A 1 200 ? -18.273 -5.186 -3.189 1.00 91.00 200 ASP A CA 1
ATOM 1615 C C . ASP A 1 200 ? -17.816 -6.166 -2.085 1.00 91.00 200 ASP A C 1
ATOM 1617 O O . ASP A 1 200 ? -18.615 -6.672 -1.289 1.00 91.00 200 ASP A O 1
ATOM 1621 N N . LYS A 1 201 ? -16.513 -6.463 -2.001 1.00 93.31 201 LYS A N 1
ATOM 1622 C CA . LYS A 1 201 ? -15.983 -7.321 -0.938 1.00 93.31 201 LYS A CA 1
ATOM 1623 C C . LYS A 1 201 ? -15.848 -6.556 0.369 1.00 93.31 201 LYS A C 1
ATOM 1625 O O . LYS A 1 201 ? -15.529 -5.370 0.411 1.00 93.31 201 LYS A O 1
ATOM 1630 N N . ARG A 1 202 ? -16.081 -7.272 1.471 1.00 95.44 202 ARG A N 1
ATOM 1631 C CA . ARG A 1 202 ? -15.997 -6.741 2.833 1.00 95.44 202 ARG A CA 1
ATOM 1632 C C . ARG A 1 202 ? -15.160 -7.659 3.697 1.00 95.44 202 ARG A C 1
ATOM 1634 O O . ARG A 1 202 ? -15.394 -8.866 3.719 1.00 95.44 202 ARG A O 1
ATOM 1641 N N . TYR A 1 203 ? -14.251 -7.070 4.456 1.00 95.56 203 TYR A N 1
ATOM 1642 C CA . TYR A 1 203 ? -13.338 -7.794 5.326 1.00 95.56 203 TYR A CA 1
ATOM 1643 C C . TYR A 1 203 ? -13.450 -7.291 6.757 1.00 95.56 203 TYR A C 1
ATOM 1645 O O . TYR A 1 203 ? -13.658 -6.102 6.994 1.00 95.56 203 TYR A O 1
ATOM 1653 N N . TRP A 1 204 ? -13.273 -8.208 7.703 1.00 95.25 204 TRP A N 1
ATOM 1654 C CA . TRP A 1 204 ? -13.086 -7.900 9.116 1.00 95.25 204 TRP A CA 1
ATOM 1655 C C . TRP A 1 204 ? -11.638 -8.210 9.461 1.00 95.25 204 TRP A C 1
ATOM 1657 O O . TRP A 1 204 ? -11.254 -9.373 9.576 1.00 95.25 204 TRP A O 1
ATOM 1667 N N . LEU A 1 205 ? -10.825 -7.167 9.550 1.00 96.06 205 LEU A N 1
ATOM 1668 C CA . LEU A 1 205 ? -9.376 -7.271 9.639 1.00 96.06 205 LEU A CA 1
ATOM 1669 C C . LEU A 1 205 ? -8.921 -6.914 11.054 1.00 96.06 205 LEU A C 1
ATOM 1671 O O . LEU A 1 205 ? -9.403 -5.915 11.583 1.00 96.06 205 LEU A O 1
ATOM 1675 N N . PRO A 1 206 ? -8.022 -7.687 11.687 1.00 95.50 206 PRO A N 1
ATOM 1676 C CA . PRO A 1 206 ? -7.447 -7.305 12.974 1.00 95.50 206 PRO A CA 1
ATOM 1677 C C . PRO A 1 206 ? -6.745 -5.952 12.846 1.00 95.50 206 PRO A C 1
ATOM 1679 O O . PRO A 1 206 ? -5.831 -5.802 12.037 1.00 95.50 206 PRO A O 1
ATOM 1682 N N . GLU A 1 207 ? -7.213 -4.958 13.598 1.00 94.88 207 GLU A N 1
ATOM 1683 C CA . GLU A 1 207 ? -6.868 -3.546 13.408 1.00 94.88 207 GLU A CA 1
ATOM 1684 C C . GLU A 1 207 ? -5.359 -3.317 13.518 1.00 94.88 207 GLU A C 1
ATOM 1686 O O . GLU A 1 207 ? -4.737 -2.777 12.604 1.00 94.88 207 GLU A O 1
ATOM 1691 N N . LYS A 1 208 ? -4.745 -3.809 14.599 1.00 94.19 208 LYS A N 1
ATOM 1692 C CA . LYS A 1 208 ? -3.308 -3.662 14.844 1.00 94.19 208 LYS A CA 1
ATOM 1693 C C . LYS A 1 208 ? -2.480 -4.257 13.710 1.00 94.19 208 LYS A C 1
ATOM 1695 O O . LYS A 1 208 ? -1.604 -3.583 13.168 1.00 94.19 208 LYS A O 1
ATOM 1700 N N . GLU A 1 209 ? -2.714 -5.526 13.384 1.00 95.50 209 GLU A N 1
ATOM 1701 C CA . GLU A 1 209 ? -1.958 -6.252 12.367 1.00 95.50 209 GLU A CA 1
ATOM 1702 C C . GLU A 1 209 ? -2.161 -5.632 10.987 1.00 95.50 209 GLU A C 1
ATOM 1704 O O . GLU A 1 209 ? -1.198 -5.522 10.230 1.00 95.50 209 GLU A O 1
ATOM 1709 N N . PHE A 1 210 ? -3.378 -5.191 10.675 1.00 97.12 210 PHE A N 1
ATOM 1710 C CA . PHE A 1 210 ? -3.701 -4.588 9.392 1.00 97.12 210 PHE A CA 1
ATOM 1711 C C . PHE A 1 210 ? -3.035 -3.220 9.206 1.00 97.12 210 PHE A C 1
ATOM 1713 O O . PHE A 1 210 ? -2.292 -3.040 8.243 1.00 97.12 210 PHE A O 1
ATOM 1720 N N . LEU A 1 211 ? -3.217 -2.288 10.150 1.00 97.44 211 LEU A N 1
ATOM 1721 C CA . LEU A 1 211 ? -2.611 -0.952 10.071 1.00 97.44 211 LEU A CA 1
ATOM 1722 C C . LEU A 1 211 ? -1.078 -1.030 10.056 1.00 97.44 211 LEU A C 1
ATOM 1724 O O . LEU A 1 211 ? -0.425 -0.354 9.263 1.00 97.44 211 LEU A O 1
ATOM 1728 N N . THR A 1 212 ? -0.501 -1.919 10.873 1.00 97.19 212 THR A N 1
ATOM 1729 C CA . THR A 1 212 ? 0.947 -2.190 10.867 1.00 97.19 212 THR A CA 1
ATOM 1730 C C . THR A 1 212 ? 1.405 -2.723 9.508 1.00 97.19 212 THR A C 1
ATOM 1732 O O . THR A 1 212 ? 2.438 -2.297 9.002 1.00 97.19 212 THR A O 1
ATOM 1735 N N . THR A 1 213 ? 0.642 -3.636 8.900 1.00 98.00 213 THR A N 1
ATOM 1736 C CA . THR A 1 213 ? 0.969 -4.225 7.592 1.00 98.00 213 THR A CA 1
ATOM 1737 C C . THR A 1 213 ? 0.976 -3.177 6.480 1.00 98.00 213 THR A C 1
ATOM 1739 O O . THR A 1 213 ? 1.880 -3.198 5.645 1.00 98.00 213 THR A O 1
ATOM 1742 N N . LEU A 1 214 ? -0.002 -2.265 6.462 1.00 98.31 214 LEU A N 1
ATOM 1743 C CA . LEU A 1 214 ? -0.064 -1.194 5.463 1.00 98.31 214 LEU A CA 1
ATOM 1744 C C . LEU A 1 214 ? 1.142 -0.258 5.576 1.00 98.31 214 LEU A C 1
ATOM 1746 O O . LEU A 1 214 ? 1.841 -0.032 4.592 1.00 98.31 214 LEU A O 1
ATOM 1750 N N . LEU A 1 215 ? 1.429 0.234 6.784 1.00 98.56 215 LEU A N 1
ATOM 1751 C CA . LEU A 1 215 ? 2.537 1.165 7.005 1.00 98.56 215 LEU A CA 1
ATOM 1752 C C . LEU A 1 215 ? 3.902 0.511 6.764 1.00 98.56 215 LEU A C 1
ATOM 1754 O O . LEU A 1 215 ? 4.774 1.128 6.160 1.00 98.56 215 LEU A O 1
ATOM 1758 N N . GLN A 1 216 ? 4.089 -0.747 7.175 1.00 98.25 216 GLN A N 1
ATOM 1759 C CA . GLN A 1 216 ? 5.332 -1.470 6.906 1.00 98.25 216 GLN A CA 1
ATOM 1760 C C . GLN A 1 216 ? 5.524 -1.731 5.404 1.00 98.25 216 GLN A C 1
ATOM 1762 O O . GLN A 1 216 ? 6.650 -1.645 4.920 1.00 98.25 216 GLN A O 1
ATOM 1767 N N . GLY A 1 217 ? 4.439 -2.009 4.671 1.00 98.31 217 GLY A N 1
ATOM 1768 C CA . GLY A 1 217 ? 4.462 -2.139 3.212 1.00 98.31 217 GLY A CA 1
ATOM 1769 C C . GLY A 1 217 ? 4.851 -0.835 2.510 1.00 98.31 217 GLY A C 1
ATOM 1770 O O . GLY A 1 217 ? 5.672 -0.862 1.596 1.00 98.31 217 GLY A O 1
ATOM 1771 N N . ALA A 1 218 ? 4.338 0.306 2.985 1.00 98.44 218 ALA A N 1
ATOM 1772 C CA . ALA A 1 218 ? 4.723 1.627 2.488 1.00 98.44 218 ALA A CA 1
ATOM 1773 C C . ALA A 1 218 ? 6.207 1.934 2.757 1.00 98.44 218 ALA A C 1
ATOM 1775 O O . ALA A 1 218 ? 6.926 2.350 1.851 1.00 98.44 218 ALA A O 1
ATOM 1776 N N . VAL A 1 219 ? 6.685 1.680 3.981 1.00 98.44 219 VAL A N 1
ATOM 1777 C CA . VAL A 1 219 ? 8.103 1.844 4.356 1.00 98.44 219 VAL A CA 1
ATOM 1778 C C . VAL A 1 219 ? 9.005 0.992 3.459 1.00 98.44 219 VAL A C 1
ATOM 1780 O O . VAL A 1 219 ? 9.930 1.524 2.849 1.00 98.44 219 VAL A O 1
ATOM 1783 N N . GLU A 1 220 ? 8.700 -0.303 3.313 1.00 98.38 220 GLU A N 1
ATOM 1784 C CA . GLU A 1 220 ? 9.469 -1.217 2.459 1.00 98.38 220 GLU A CA 1
ATOM 1785 C C . GLU A 1 220 ? 9.476 -0.748 0.998 1.00 98.38 220 GLU A C 1
ATOM 1787 O O . GLU A 1 220 ? 10.521 -0.776 0.347 1.00 98.38 220 GLU A O 1
ATOM 1792 N N . PHE A 1 221 ? 8.339 -0.261 0.490 1.00 98.38 221 PHE A N 1
ATOM 1793 C CA . PHE A 1 221 ? 8.249 0.299 -0.854 1.00 98.38 221 PHE A CA 1
ATOM 1794 C C . PHE A 1 221 ? 9.183 1.494 -1.051 1.00 98.38 221 PHE A C 1
ATOM 1796 O O . PHE A 1 221 ? 9.981 1.480 -1.992 1.00 98.38 221 PHE A O 1
ATOM 1803 N N . TYR A 1 222 ? 9.094 2.516 -0.195 1.00 97.88 222 TYR A N 1
ATOM 1804 C CA . TYR A 1 222 ? 9.880 3.738 -0.357 1.00 97.88 222 TYR A CA 1
ATOM 1805 C C . TYR A 1 222 ? 11.381 3.469 -0.215 1.00 97.88 222 TYR A C 1
ATOM 1807 O O . TYR A 1 222 ? 12.162 3.945 -1.040 1.00 97.88 222 TYR A O 1
ATOM 1815 N N . GLU A 1 223 ? 11.785 2.658 0.767 1.00 97.12 223 GLU A N 1
ATOM 1816 C CA . GLU A 1 223 ? 13.191 2.295 0.975 1.00 97.12 223 GLU A CA 1
ATOM 1817 C C . GLU A 1 223 ? 13.749 1.478 -0.194 1.00 97.12 223 GLU A C 1
ATOM 1819 O O . GLU A 1 223 ? 14.776 1.837 -0.778 1.00 97.12 223 GLU A O 1
ATOM 1824 N N . ALA A 1 224 ? 13.071 0.388 -0.566 1.00 97.56 224 ALA A N 1
ATOM 1825 C CA . ALA A 1 224 ? 13.563 -0.508 -1.604 1.00 97.56 224 ALA A CA 1
ATOM 1826 C C . ALA A 1 224 ? 13.618 0.191 -2.968 1.00 97.56 224 ALA A C 1
ATOM 1828 O O . ALA A 1 224 ? 14.601 0.051 -3.699 1.00 97.56 224 ALA A O 1
ATOM 1829 N N . THR A 1 225 ? 12.610 1.004 -3.285 1.00 96.56 225 THR A N 1
ATOM 1830 C CA . THR A 1 225 ? 12.543 1.756 -4.543 1.00 96.56 225 THR A CA 1
ATOM 1831 C C . THR A 1 225 ? 13.635 2.820 -4.629 1.00 96.56 225 THR A C 1
ATOM 1833 O O . THR A 1 225 ? 14.299 2.921 -5.665 1.00 96.56 225 THR A O 1
ATOM 1836 N N . ASP A 1 226 ? 13.879 3.579 -3.553 1.00 95.44 226 ASP A N 1
ATOM 1837 C CA . ASP A 1 226 ? 14.947 4.585 -3.522 1.00 95.44 226 ASP A CA 1
ATOM 1838 C C . ASP A 1 226 ? 16.323 3.948 -3.773 1.00 95.44 226 ASP A C 1
ATOM 1840 O O . ASP A 1 226 ? 17.086 4.408 -4.631 1.00 95.44 226 ASP A O 1
ATOM 1844 N N . ILE A 1 227 ? 16.591 2.816 -3.111 1.00 95.94 227 ILE A N 1
ATOM 1845 C CA . ILE A 1 227 ? 17.829 2.040 -3.260 1.00 95.94 227 ILE A CA 1
ATOM 1846 C C . ILE A 1 227 ? 17.960 1.450 -4.670 1.00 95.94 227 ILE A C 1
ATOM 1848 O O . ILE A 1 227 ? 19.038 1.500 -5.281 1.00 95.94 227 ILE A O 1
ATOM 1852 N N . ALA A 1 228 ? 16.892 0.846 -5.188 1.00 96.38 228 ALA A N 1
ATOM 1853 C CA . ALA A 1 228 ? 16.924 0.134 -6.457 1.00 96.38 228 ALA A CA 1
ATOM 1854 C C . ALA A 1 228 ? 17.067 1.084 -7.649 1.00 96.38 228 ALA A C 1
ATOM 1856 O O . ALA A 1 228 ? 17.903 0.845 -8.527 1.00 96.38 228 ALA A O 1
ATOM 1857 N N . LEU A 1 229 ? 16.316 2.189 -7.647 1.00 96.25 229 LEU A N 1
ATOM 1858 C CA . LEU A 1 229 ? 16.296 3.181 -8.726 1.00 96.25 229 LEU A CA 1
ATOM 1859 C C . LEU A 1 229 ? 17.303 4.326 -8.534 1.00 96.25 229 LEU A C 1
ATOM 1861 O O . LEU A 1 229 ? 17.448 5.163 -9.436 1.00 96.25 229 LEU A O 1
ATOM 1865 N N . ARG A 1 230 ? 18.042 4.316 -7.412 1.00 95.69 230 ARG A N 1
ATOM 1866 C CA . ARG A 1 230 ? 19.058 5.307 -7.019 1.00 95.69 230 ARG A CA 1
ATOM 1867 C C . ARG A 1 230 ? 18.484 6.722 -6.981 1.00 95.69 230 ARG A C 1
ATOM 1869 O O . ARG A 1 230 ? 19.015 7.625 -7.627 1.00 95.69 230 ARG A O 1
ATOM 1876 N N . LEU A 1 231 ? 17.388 6.892 -6.248 1.00 94.19 231 LEU A N 1
ATOM 1877 C CA . LEU A 1 231 ? 16.626 8.145 -6.216 1.00 94.19 231 LEU A CA 1
ATOM 1878 C C . LEU A 1 231 ? 17.161 9.168 -5.201 1.00 94.19 231 LEU A C 1
ATOM 1880 O O . LEU A 1 231 ? 16.670 10.289 -5.166 1.00 94.19 231 LEU A O 1
ATOM 1884 N N . GLN A 1 232 ? 18.226 8.827 -4.467 1.00 94.56 232 GLN A N 1
ATOM 1885 C CA . GLN A 1 232 ? 18.975 9.743 -3.594 1.00 94.56 232 GLN A CA 1
ATOM 1886 C C . GLN A 1 232 ? 18.135 10.323 -2.445 1.00 94.56 232 GLN A C 1
ATOM 1888 O O . GLN A 1 232 ? 18.276 11.493 -2.093 1.00 94.56 232 GLN A O 1
ATOM 1893 N N . GLY A 1 233 ? 17.276 9.506 -1.838 1.00 92.50 233 GLY A N 1
ATOM 1894 C CA . GLY A 1 233 ? 16.386 9.931 -0.762 1.00 92.50 233 GLY A CA 1
ATOM 1895 C C . GLY A 1 233 ? 15.180 10.734 -1.250 1.00 92.50 233 GLY A C 1
ATOM 1896 O O . GLY A 1 233 ? 14.665 11.558 -0.493 1.00 92.50 233 GLY A O 1
ATOM 1897 N N . LYS A 1 234 ? 14.716 10.510 -2.490 1.00 94.56 234 LYS A N 1
ATOM 1898 C CA . LYS A 1 234 ? 13.574 11.240 -3.083 1.00 94.56 234 LYS A CA 1
ATOM 1899 C C . LYS A 1 234 ? 12.327 11.164 -2.199 1.00 94.56 234 LYS A C 1
ATOM 1901 O O . LYS A 1 234 ? 11.608 12.149 -2.097 1.00 94.56 234 LYS A O 1
ATOM 1906 N N . TYR A 1 235 ? 12.117 10.023 -1.542 1.00 94.44 235 TYR A N 1
ATOM 1907 C CA . TYR A 1 235 ? 10.925 9.732 -0.737 1.00 94.44 235 TYR A CA 1
ATOM 1908 C C . TYR A 1 235 ? 11.158 9.802 0.781 1.00 94.44 235 TYR A C 1
ATOM 1910 O O . TYR A 1 235 ? 10.428 9.191 1.561 1.00 94.44 235 TYR A O 1
ATOM 1918 N N . LEU A 1 236 ? 12.206 10.505 1.232 1.00 96.06 236 LEU A N 1
ATOM 1919 C CA . LEU A 1 236 ? 12.471 10.684 2.666 1.00 96.06 236 LEU A CA 1
ATOM 1920 C C . LEU A 1 236 ? 11.286 11.299 3.441 1.00 96.06 236 LEU A C 1
ATOM 1922 O O . LEU A 1 236 ? 11.037 10.845 4.561 1.00 96.06 236 LEU A O 1
ATOM 1926 N N . PRO A 1 237 ? 10.545 12.299 2.917 1.00 96.44 237 PRO A N 1
ATOM 1927 C CA . PRO A 1 237 ? 9.379 12.844 3.612 1.00 96.44 237 PRO A CA 1
ATOM 1928 C C . PRO A 1 237 ? 8.278 11.802 3.856 1.00 96.44 237 PRO A C 1
ATOM 1930 O O . PRO A 1 237 ? 7.803 11.668 4.984 1.00 96.44 237 PRO A O 1
ATOM 1933 N N . GLU A 1 238 ? 7.910 11.034 2.831 1.00 96.31 238 GLU A N 1
ATOM 1934 C CA . GLU A 1 238 ? 6.882 9.994 2.892 1.00 96.31 238 GLU A CA 1
ATOM 1935 C C . GLU A 1 238 ? 7.314 8.844 3.806 1.00 96.31 238 GLU A C 1
ATOM 1937 O O . GLU A 1 238 ? 6.526 8.364 4.624 1.00 96.31 238 GLU A O 1
ATOM 1942 N N . LEU A 1 239 ? 8.588 8.449 3.728 1.00 96.75 239 LEU A N 1
ATOM 1943 C CA . LEU A 1 239 ? 9.180 7.444 4.605 1.00 96.75 239 LEU A CA 1
ATOM 1944 C C . LEU A 1 239 ? 9.105 7.869 6.079 1.00 96.75 239 LEU A C 1
ATOM 1946 O O . LEU A 1 239 ? 8.707 7.079 6.937 1.00 96.75 239 LEU A O 1
ATOM 1950 N N . ASN A 1 240 ? 9.461 9.118 6.385 1.00 98.06 240 ASN A N 1
ATOM 1951 C CA . ASN A 1 240 ? 9.380 9.650 7.745 1.00 98.06 240 ASN A CA 1
ATOM 1952 C C . ASN A 1 240 ? 7.931 9.704 8.239 1.00 98.06 240 ASN A C 1
ATOM 1954 O O . ASN A 1 240 ? 7.658 9.284 9.362 1.00 98.06 240 ASN A O 1
ATOM 1958 N N . TYR A 1 241 ? 6.999 10.153 7.395 1.00 98.19 241 TYR A N 1
ATOM 1959 C CA . TYR A 1 241 ? 5.573 10.176 7.721 1.00 98.19 241 TYR A CA 1
ATOM 1960 C C . TYR A 1 241 ? 5.042 8.776 8.070 1.00 98.19 241 TYR A C 1
ATOM 1962 O O . TYR A 1 241 ? 4.431 8.593 9.126 1.00 98.19 241 TYR A O 1
ATOM 1970 N N . CYS A 1 242 ? 5.354 7.766 7.251 1.00 98.19 242 CYS A N 1
ATOM 1971 C CA . CYS A 1 242 ? 4.946 6.383 7.506 1.00 98.19 242 CYS A CA 1
ATOM 1972 C C . CYS A 1 242 ? 5.555 5.829 8.804 1.00 98.19 242 CYS A C 1
ATOM 1974 O O . CYS A 1 242 ? 4.862 5.165 9.575 1.00 98.19 242 CYS A O 1
ATOM 1976 N N . ASN A 1 243 ? 6.830 6.122 9.078 1.00 98.19 243 ASN A N 1
ATOM 1977 C CA . ASN A 1 243 ? 7.509 5.673 10.295 1.00 98.19 243 ASN A CA 1
ATOM 1978 C C . ASN A 1 243 ? 6.934 6.310 11.570 1.00 98.19 243 ASN A C 1
ATOM 1980 O O . ASN A 1 243 ? 6.766 5.621 12.577 1.00 98.19 243 ASN A O 1
ATOM 1984 N N . GLU A 1 244 ? 6.601 7.601 11.546 1.00 98.06 244 GLU A N 1
ATOM 1985 C CA . GLU A 1 244 ? 5.952 8.261 12.685 1.00 98.06 244 GLU A CA 1
ATOM 1986 C C . GLU A 1 244 ? 4.537 7.718 12.923 1.00 98.06 244 GLU A C 1
ATOM 1988 O O . GLU A 1 244 ? 4.169 7.431 14.065 1.00 98.06 244 GLU A O 1
ATOM 1993 N N . LEU A 1 245 ? 3.758 7.480 11.861 1.00 97.44 245 LEU A N 1
ATOM 1994 C CA . LEU A 1 245 ? 2.464 6.803 11.986 1.00 97.44 245 LEU A CA 1
ATOM 1995 C C . LEU A 1 245 ? 2.605 5.388 12.548 1.00 97.44 245 LEU A C 1
ATOM 1997 O O . LEU A 1 245 ? 1.802 4.977 13.385 1.00 97.44 245 LEU A O 1
ATOM 2001 N N . LEU A 1 246 ? 3.641 4.651 12.145 1.00 96.94 246 LEU A N 1
ATOM 2002 C CA . LEU A 1 246 ? 3.878 3.294 12.628 1.00 96.94 246 LEU A CA 1
ATOM 2003 C C . LEU A 1 246 ? 4.140 3.280 14.138 1.00 96.94 246 LEU A C 1
ATOM 2005 O O . LEU A 1 246 ? 3.603 2.421 14.839 1.00 96.94 246 LEU A O 1
ATOM 2009 N N . LYS A 1 247 ? 4.892 4.259 14.659 1.00 96.50 247 LYS A N 1
ATOM 2010 C CA . LYS A 1 247 ? 5.077 4.445 16.108 1.00 96.50 247 LYS A CA 1
ATOM 2011 C C . LYS A 1 247 ? 3.747 4.725 16.808 1.00 96.50 247 LYS A C 1
ATOM 2013 O O . LYS A 1 247 ? 3.438 4.039 17.779 1.00 96.50 247 LYS A O 1
ATOM 2018 N N . LYS A 1 248 ? 2.919 5.636 16.277 1.00 95.69 248 LYS A N 1
ATOM 2019 C CA . LYS A 1 248 ? 1.581 5.929 16.833 1.00 95.69 248 LYS A CA 1
ATOM 2020 C C . LYS A 1 248 ? 0.698 4.678 16.890 1.00 95.69 248 LYS A C 1
ATOM 2022 O O . LYS A 1 248 ? 0.053 4.424 17.907 1.00 95.69 248 LYS A O 1
ATOM 2027 N N . VAL A 1 249 ? 0.690 3.866 15.826 1.00 94.06 249 VAL A N 1
ATOM 2028 C CA . VAL A 1 249 ? -0.023 2.577 15.805 1.00 94.06 249 VAL A CA 1
ATOM 2029 C C . VAL A 1 249 ? 0.519 1.667 16.906 1.00 94.06 249 VAL A C 1
ATOM 2031 O O . VAL A 1 249 ? -0.250 1.132 17.700 1.00 94.06 249 VAL A O 1
ATOM 2034 N N . GLN A 1 250 ? 1.838 1.506 17.010 1.00 91.56 250 GLN A N 1
ATOM 2035 C CA . GLN A 1 250 ? 2.442 0.658 18.038 1.00 91.56 250 GLN A CA 1
ATOM 2036 C C . GLN A 1 250 ? 2.069 1.116 19.454 1.00 91.56 250 GLN A C 1
ATOM 2038 O O . GLN A 1 250 ? 1.651 0.282 20.255 1.00 91.56 250 GLN A O 1
ATOM 2043 N N . GLU A 1 251 ? 2.158 2.413 19.745 1.00 91.81 251 GLU A N 1
ATOM 2044 C CA . GLU A 1 251 ? 1.798 3.022 21.032 1.00 91.81 251 GLU A CA 1
ATOM 2045 C C . GLU A 1 251 ? 0.322 2.809 21.384 1.00 91.81 251 GLU A C 1
ATOM 2047 O O . GLU A 1 251 ? 0.021 2.364 22.496 1.00 91.81 251 GLU A O 1
ATOM 2052 N N . ARG A 1 252 ? -0.594 3.007 20.421 1.00 87.50 252 ARG A N 1
ATOM 2053 C CA . ARG A 1 252 ? -2.036 2.743 20.590 1.00 87.50 252 ARG A CA 1
ATOM 2054 C C . ARG A 1 252 ? -2.306 1.316 21.078 1.00 87.50 252 ARG A C 1
ATOM 2056 O O . ARG A 1 252 ? -3.228 1.095 21.861 1.00 87.50 252 ARG A O 1
ATOM 2063 N N . PHE A 1 253 ? -1.475 0.350 20.677 1.00 84.56 253 PHE A N 1
ATOM 2064 C CA . PHE A 1 253 ? -1.618 -1.060 21.051 1.00 84.56 253 PHE A CA 1
ATOM 2065 C C . PHE A 1 253 ? -0.580 -1.576 22.064 1.00 84.56 253 PHE A C 1
ATOM 2067 O O . PHE A 1 253 ? -0.580 -2.779 22.349 1.00 84.56 253 PHE A O 1
ATOM 2074 N N . GLN A 1 254 ? 0.284 -0.725 22.634 1.00 73.31 254 GLN A N 1
ATOM 2075 C CA . GLN A 1 254 ? 1.272 -1.128 23.652 1.00 73.31 254 GLN A CA 1
ATOM 2076 C C . GLN A 1 254 ? 0.609 -1.555 24.974 1.00 73.31 254 GLN A C 1
ATOM 2078 O O . GLN A 1 254 ? 1.131 -2.429 25.662 1.00 73.31 254 GLN A O 1
ATOM 2083 N N . TRP A 1 255 ? -0.579 -1.024 25.287 1.00 54.91 255 TRP A N 1
ATOM 2084 C CA . TRP A 1 255 ? -1.319 -1.298 26.533 1.00 54.91 255 TRP A CA 1
ATOM 2085 C C . TRP A 1 255 ? -2.625 -2.101 26.321 1.00 54.91 255 TRP A C 1
ATOM 2087 O O . TRP A 1 255 ? -3.498 -2.160 27.184 1.00 54.91 255 TRP A O 1
ATOM 2097 N N . GLY A 1 256 ? -2.777 -2.741 25.156 1.00 49.81 256 GLY A N 1
ATOM 2098 C CA . GLY A 1 256 ? -4.078 -3.110 24.578 1.00 49.81 256 GLY A CA 1
ATOM 2099 C C . GLY A 1 256 ? -4.670 -4.492 24.882 1.00 49.81 256 GLY A C 1
ATOM 2100 O O . GLY A 1 256 ? -5.566 -4.904 24.154 1.00 49.81 256 GLY A O 1
ATOM 2101 N N . TYR A 1 257 ? -4.236 -5.221 25.918 1.00 45.41 257 TYR A N 1
ATOM 2102 C CA . TYR A 1 257 ? -4.988 -6.412 26.372 1.00 45.41 257 TYR A CA 1
ATOM 2103 C C . TYR A 1 257 ? -6.060 -6.094 27.433 1.00 45.41 257 TYR A C 1
ATOM 2105 O O . TYR A 1 257 ? -6.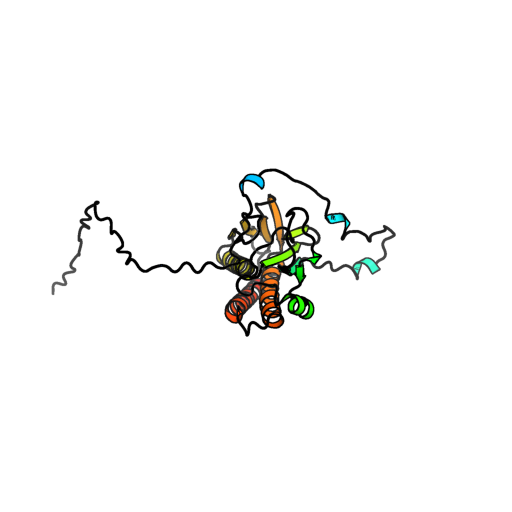744 -7.011 27.875 1.00 45.41 257 TYR A O 1
ATOM 2113 N N . HIS A 1 258 ? -6.216 -4.834 27.867 1.00 42.97 258 HIS A N 1
ATOM 2114 C CA . HIS A 1 258 ? -7.108 -4.479 28.988 1.00 42.97 258 HIS A CA 1
ATOM 2115 C C . HIS A 1 258 ? -8.265 -3.516 28.662 1.00 42.97 258 HIS A C 1
ATOM 2117 O O . HIS A 1 258 ? -9.117 -3.321 29.522 1.00 42.97 258 HIS A O 1
ATOM 2123 N N . SER A 1 259 ? -8.378 -2.947 27.455 1.00 42.22 259 SER A N 1
ATOM 2124 C CA . SER A 1 259 ? -9.450 -1.971 27.161 1.00 42.22 259 SER A CA 1
ATOM 2125 C C . SER A 1 259 ? -10.758 -2.570 26.625 1.00 42.22 259 SER A C 1
ATOM 2127 O O . SER A 1 259 ? -11.766 -1.873 26.591 1.00 42.22 259 SER A O 1
ATOM 2129 N N . TYR A 1 260 ? -10.790 -3.854 26.247 1.00 44.31 260 TYR A N 1
ATOM 2130 C CA . TYR A 1 260 ? -11.989 -4.490 25.667 1.00 44.31 260 TYR A CA 1
ATOM 2131 C C . TYR A 1 260 ? -12.814 -5.337 26.653 1.00 44.31 260 TYR A C 1
ATOM 2133 O O . TYR A 1 260 ? -13.834 -5.897 26.258 1.00 44.31 260 TYR A O 1
ATOM 2141 N N . LEU A 1 261 ? -12.393 -5.447 27.921 1.00 37.88 261 LEU A N 1
ATOM 2142 C CA . LEU A 1 261 ? -13.098 -6.214 28.964 1.00 37.88 261 LEU A CA 1
ATOM 2143 C C . LEU A 1 261 ? -13.774 -5.342 30.035 1.00 37.88 261 LEU A C 1
ATOM 2145 O O . LEU A 1 261 ? -14.410 -5.885 30.932 1.00 37.88 261 LEU A O 1
ATOM 2149 N N . SER A 1 262 ? -13.664 -4.014 29.964 1.00 37.94 262 SER A N 1
ATOM 2150 C CA . SER A 1 262 ? -14.157 -3.119 31.022 1.00 37.94 262 SER A CA 1
ATOM 2151 C C . SER A 1 262 ? -15.518 -2.469 30.763 1.00 37.94 262 SER A C 1
ATOM 2153 O O . SER A 1 262 ? -16.008 -1.783 31.651 1.00 37.94 262 SER A O 1
ATOM 2155 N N . PHE A 1 263 ? -16.179 -2.709 29.626 1.00 41.97 263 PHE A N 1
ATOM 2156 C CA . PHE A 1 263 ? -17.516 -2.148 29.380 1.00 41.97 263 PHE A CA 1
ATOM 2157 C C . PHE A 1 263 ? -18.487 -3.181 28.810 1.00 41.97 263 PHE A C 1
ATOM 2159 O O . PHE A 1 263 ? -18.773 -3.218 27.617 1.00 41.97 263 PHE A O 1
ATOM 2166 N N . ALA A 1 264 ? -18.993 -4.026 29.704 1.00 37.34 264 ALA A N 1
ATOM 2167 C CA . ALA A 1 264 ? -20.300 -4.665 29.587 1.00 37.34 264 ALA A CA 1
ATOM 2168 C C . ALA A 1 264 ? -20.760 -5.068 30.996 1.00 37.34 264 ALA A C 1
ATOM 2170 O O . ALA A 1 264 ? -20.617 -6.220 31.389 1.00 37.34 264 ALA A O 1
ATOM 2171 N N . ASN A 1 265 ? -21.212 -4.084 31.772 1.00 35.94 265 ASN A N 1
ATOM 2172 C CA . ASN A 1 265 ? -22.058 -4.253 32.955 1.00 35.94 265 ASN A CA 1
ATOM 2173 C C . ASN A 1 265 ? -22.709 -2.895 33.263 1.00 35.94 265 ASN A C 1
ATOM 2175 O O . ASN A 1 265 ? -22.324 -2.232 34.220 1.00 35.94 265 ASN A O 1
ATOM 2179 N N . GLU A 1 266 ? -23.660 -2.489 32.422 1.00 33.44 266 GLU A N 1
ATOM 2180 C CA . GLU A 1 266 ? -24.797 -1.638 32.804 1.00 33.44 266 GLU A CA 1
ATOM 2181 C C . GLU A 1 266 ? -26.052 -2.162 32.103 1.00 33.44 266 GLU A C 1
ATOM 2183 O O . GLU A 1 266 ? -25.961 -2.457 30.887 1.00 33.44 266 GLU A O 1
#